Protein AF-R7S8Y6-F1 (afdb_monomer_lite)

Radius of gyration: 22.5 Å; chains: 1; bounding box: 42×91×51 Å

Secondary structure (DSSP, 8-state):
--SSPPEEEEEEEEEHHHHHHHHHHHHHH----SS---TTS--SS---HHHHHHHHHHHSS-HHHHHHHHHHHHHHHHHHHHHT-TTSS--------SS--SSTTSEEEEEEEEEE-SSGGG--HHHHHHHS-PPPHHHHHHHHHHH-S-EEEE-HHHHHHTT-HHHHHTTSS--SS-EEP-----------------------

Foldseek 3Di:
DFPFFFKKFWFFKQFLQLLLVLLVVPVVVDDQFPVGNDPPQPSVDGQDPVQQVVQCVVPVHGPSLVSSLVSSVRSLRRLCVQLVHNQQFDPDPPDDPPDDDSPVSGIGGSGQFMDGHQAPVPDDPVCGVVVTPGRDVSSVVSCCVRRNAIFMATDVVSCVVRVCVVVLVVVVGPHRPGHGDDPPPPPPPPDDDPPPDDDDDDDD

Sequence (204 aa):
MPTETPLWSYGFECDCFKAFAVKRRCKKEGGKFWPPLEDDVELERDPDPKLALKQKQATNQSREISRAVDVLHWAQLFLQNKAGNNYLFKCVNSVHSGKTGTQDRFTMIVDLASARAWKRADIDMAAVLEEWELPDEKSMAVLREYLGEPAWFLETEYVRRNKLFPALESGEFQAVVGIPVESHPTVGTSAQAQSAEGPEREVY

pLDDT: mean 71.35, std 18.17, range [26.59, 93.44]

Organism: Trametes versicolor (strain FP-101664) (NCBI:txid717944)

Structure (mmCIF, N/CA/C/O backbone):
data_AF-R7S8Y6-F1
#
_entry.id   AF-R7S8Y6-F1
#
loop_
_atom_site.group_PDB
_atom_site.id
_atom_site.type_symbol
_atom_site.label_atom_id
_atom_site.label_alt_id
_atom_site.label_comp_id
_atom_site.label_asym_id
_atom_site.label_entity_id
_atom_site.label_seq_id
_atom_site.pdbx_PDB_ins_code
_atom_site.Cartn_x
_atom_site.Cartn_y
_atom_site.Cartn_z
_atom_site.occupancy
_atom_site.B_iso_or_equiv
_atom_site.auth_seq_id
_atom_site.auth_comp_id
_atom_site.auth_asym_id
_atom_site.auth_atom_id
_atom_site.pdbx_PDB_model_num
ATOM 1 N N . MET A 1 1 ? -17.620 5.314 24.080 1.00 56.28 1 MET A N 1
ATOM 2 C CA . MET A 1 1 ? -17.959 4.224 23.144 1.00 56.28 1 MET A CA 1
ATOM 3 C C . MET A 1 1 ? -18.235 4.841 21.785 1.00 56.28 1 MET A C 1
ATOM 5 O O . MET A 1 1 ? -18.955 5.838 21.768 1.00 56.28 1 MET A O 1
ATOM 9 N N . PRO A 1 2 ? -17.647 4.342 20.688 1.00 60.00 2 PRO A N 1
ATOM 10 C CA . PRO A 1 2 ? -17.937 4.879 19.364 1.00 60.00 2 PRO A CA 1
ATOM 11 C C . PRO A 1 2 ? -19.383 4.566 18.974 1.00 60.00 2 PRO A C 1
ATOM 13 O O . PRO A 1 2 ? -19.971 3.593 19.440 1.00 60.00 2 PRO A O 1
ATOM 16 N N . THR A 1 3 ? -19.983 5.457 18.195 1.00 66.00 3 THR A N 1
ATOM 17 C CA . THR A 1 3 ? -21.433 5.476 17.950 1.00 66.00 3 THR A CA 1
ATOM 18 C C . THR A 1 3 ? -21.873 4.538 16.831 1.00 66.00 3 THR A C 1
ATOM 20 O O . THR A 1 3 ? -23.059 4.261 16.695 1.00 66.00 3 THR A O 1
ATOM 23 N N . GLU A 1 4 ? -20.927 4.042 16.036 1.00 70.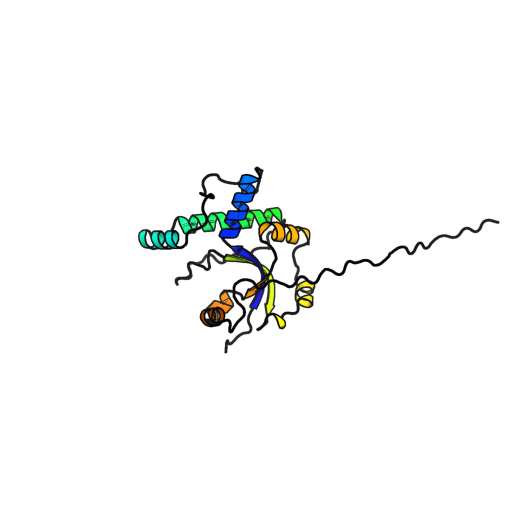00 4 GLU A N 1
ATOM 24 C CA . GLU A 1 4 ? -21.158 3.151 14.900 1.00 70.00 4 GLU A CA 1
ATOM 25 C C . GLU A 1 4 ? -20.218 1.945 14.964 1.00 70.00 4 GLU A C 1
ATOM 27 O O . GLU A 1 4 ? -19.127 2.034 15.526 1.00 70.00 4 GLU A O 1
ATOM 32 N N . THR A 1 5 ? -20.624 0.831 14.355 1.00 72.31 5 THR A N 1
ATOM 33 C CA . THR A 1 5 ? -19.802 -0.388 14.261 1.00 72.31 5 THR A CA 1
ATOM 34 C C . THR A 1 5 ? -18.629 -0.181 13.293 1.00 72.31 5 THR A C 1
ATOM 36 O O . THR A 1 5 ? -18.844 0.452 12.255 1.00 72.31 5 THR A O 1
ATOM 39 N N . PRO A 1 6 ? -17.415 -0.688 13.587 1.00 77.50 6 PRO A N 1
ATOM 40 C CA . PRO A 1 6 ? -16.274 -0.543 12.700 1.00 77.50 6 PRO A CA 1
ATOM 41 C C . PRO A 1 6 ? -16.475 -1.240 11.371 1.00 77.50 6 PRO A C 1
ATOM 43 O O . PRO A 1 6 ? -17.084 -2.310 11.297 1.00 77.50 6 PRO A O 1
ATOM 46 N N . LEU A 1 7 ? -15.934 -0.611 10.330 1.00 79.12 7 LEU A N 1
ATOM 47 C CA . LEU A 1 7 ? -15.820 -1.212 9.014 1.00 79.12 7 LEU A CA 1
ATOM 48 C C . LEU A 1 7 ? -14.402 -1.748 8.832 1.00 79.12 7 LEU A C 1
ATOM 50 O O . LEU A 1 7 ? -13.422 -1.012 8.973 1.00 79.12 7 LEU A O 1
ATOM 54 N N . TRP A 1 8 ? -14.324 -3.035 8.534 1.00 79.94 8 TRP A N 1
ATOM 55 C CA . TRP A 1 8 ? -13.103 -3.769 8.249 1.00 79.94 8 TRP A CA 1
ATOM 56 C C . TRP A 1 8 ? -13.000 -4.028 6.757 1.00 79.94 8 TRP A C 1
ATOM 58 O O . TRP A 1 8 ? -14.001 -4.384 6.147 1.00 79.94 8 TRP A O 1
ATOM 68 N N . SER A 1 9 ? -11.803 -3.911 6.196 1.00 80.00 9 SER A N 1
ATOM 69 C CA . SER A 1 9 ? -11.496 -4.227 4.800 1.00 80.00 9 SER A CA 1
ATOM 70 C C . SER A 1 9 ? -10.489 -5.370 4.736 1.00 80.00 9 SER A C 1
ATOM 72 O O . SER A 1 9 ? -9.438 -5.309 5.376 1.00 80.00 9 SER A O 1
ATOM 74 N N . TYR A 1 10 ? -10.803 -6.404 3.966 1.00 81.38 10 TYR A N 1
ATOM 75 C CA . TYR A 1 10 ? -9.881 -7.457 3.569 1.00 81.38 10 TYR A CA 1
ATOM 76 C C . TYR A 1 10 ? -9.201 -7.036 2.274 1.00 81.38 10 TYR A C 1
ATOM 78 O O . TYR A 1 10 ? -9.866 -6.711 1.288 1.00 81.38 10 TYR A O 1
ATOM 86 N N . GLY A 1 11 ? -7.875 -7.025 2.270 1.00 84.44 11 GLY A N 1
ATOM 87 C CA . GLY A 1 11 ? -7.147 -6.519 1.120 1.00 84.44 11 GLY A CA 1
ATOM 88 C C . GLY A 1 11 ? -5.643 -6.640 1.232 1.00 84.44 11 GLY A C 1
ATOM 89 O O . GLY A 1 11 ? -5.121 -7.281 2.141 1.00 84.44 11 GLY A O 1
ATOM 90 N N . PHE A 1 12 ? -4.938 -5.995 0.309 1.00 87.00 12 PHE A N 1
ATOM 91 C CA . PHE A 1 12 ? -3.480 -5.910 0.336 1.00 87.00 12 PHE A CA 1
ATOM 92 C C . PHE A 1 12 ? -3.039 -4.506 0.730 1.00 87.00 12 PHE A C 1
ATOM 94 O O . PHE A 1 12 ? -3.508 -3.516 0.170 1.00 87.00 12 PHE A O 1
ATOM 101 N N . GLU A 1 13 ? -2.088 -4.408 1.653 1.00 84.50 13 GLU A N 1
ATOM 102 C CA . GLU A 1 13 ? -1.420 -3.137 1.914 1.00 84.50 13 GLU A CA 1
ATOM 103 C C . GLU A 1 13 ? -0.484 -2.805 0.749 1.00 84.50 13 GLU A C 1
ATOM 105 O O . GLU A 1 13 ? 0.476 -3.534 0.476 1.00 84.50 13 GLU A O 1
ATOM 110 N N . CYS A 1 14 ? -0.747 -1.675 0.106 1.00 84.19 14 CYS A N 1
ATOM 111 C CA . CYS A 1 14 ? 0.073 -1.064 -0.923 1.00 84.19 14 CYS A CA 1
ATOM 112 C C . CYS A 1 14 ? 0.542 0.303 -0.417 1.00 84.19 14 CYS A C 1
ATOM 114 O O . CYS A 1 14 ? -0.143 1.317 -0.570 1.00 84.19 14 CYS A O 1
ATOM 116 N N . ASP A 1 15 ? 1.702 0.316 0.234 1.00 82.62 15 ASP A N 1
ATOM 117 C CA . ASP A 1 15 ? 2.362 1.543 0.655 1.00 82.62 15 ASP A CA 1
ATOM 118 C C . ASP A 1 15 ? 3.433 1.985 -0.353 1.00 82.62 15 ASP A C 1
ATOM 120 O O . ASP A 1 15 ? 3.778 1.273 -1.305 1.00 82.62 15 ASP A O 1
ATOM 124 N N . CYS A 1 16 ? 3.971 3.189 -0.166 1.00 82.56 16 CYS A N 1
ATOM 125 C CA . CYS A 1 16 ? 5.019 3.691 -1.040 1.00 82.56 16 CYS A CA 1
ATOM 126 C C . CYS A 1 16 ? 6.265 2.798 -0.990 1.00 82.56 16 CYS A C 1
ATOM 128 O O . CYS A 1 16 ? 6.866 2.573 -2.032 1.00 82.56 16 CYS A O 1
ATOM 130 N N . PHE A 1 17 ? 6.648 2.239 0.160 1.00 86.25 17 PHE A N 1
ATOM 131 C CA . PHE A 1 17 ? 7.833 1.376 0.248 1.00 86.25 17 PHE A CA 1
ATOM 132 C C . PHE A 1 17 ? 7.696 0.127 -0.632 1.00 86.25 17 PHE A C 1
ATOM 134 O O . PHE A 1 17 ? 8.596 -0.171 -1.425 1.00 86.25 17 PHE A O 1
ATOM 141 N N . LYS A 1 18 ? 6.543 -0.547 -0.579 1.00 89.25 18 LYS A N 1
ATOM 142 C CA . LYS A 1 18 ? 6.189 -1.654 -1.471 1.00 89.25 18 LYS A CA 1
ATOM 143 C C . LYS A 1 18 ? 6.128 -1.192 -2.920 1.00 89.25 18 LYS A C 1
ATOM 145 O O . LYS A 1 18 ? 6.718 -1.847 -3.771 1.00 89.25 18 LYS A O 1
ATOM 150 N N . ALA A 1 19 ? 5.522 -0.044 -3.220 1.00 90.19 19 ALA A N 1
ATOM 151 C CA . ALA A 1 19 ? 5.488 0.490 -4.584 1.00 90.19 19 ALA A CA 1
ATOM 152 C C . ALA A 1 1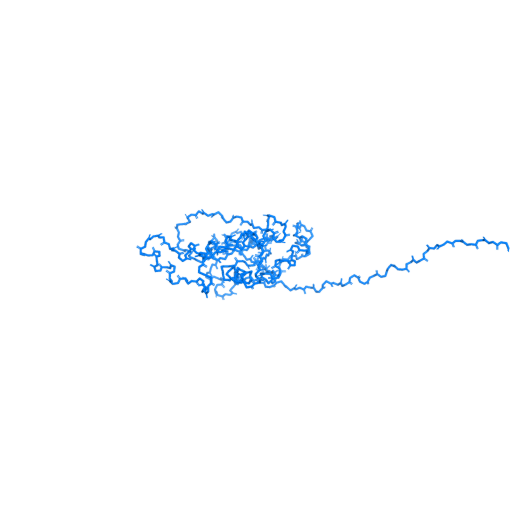9 ? 6.901 0.733 -5.160 1.00 90.19 19 ALA A C 1
ATOM 154 O O . ALA A 1 19 ? 7.190 0.341 -6.294 1.00 90.19 19 ALA A O 1
ATOM 155 N N . PHE A 1 20 ? 7.816 1.301 -4.367 1.00 91.75 20 PHE A N 1
ATOM 156 C CA . PHE A 1 20 ? 9.228 1.457 -4.734 1.00 91.75 20 PHE A CA 1
ATOM 157 C C . PHE A 1 20 ? 9.922 0.104 -4.911 1.00 91.75 20 PHE A C 1
ATOM 159 O O . PHE A 1 20 ? 10.708 -0.061 -5.845 1.00 91.75 20 PHE A O 1
ATOM 166 N N . ALA A 1 21 ? 9.657 -0.875 -4.045 1.00 92.19 21 ALA A N 1
ATOM 167 C CA . ALA A 1 21 ? 10.191 -2.229 -4.191 1.00 92.19 21 ALA A CA 1
ATOM 168 C C . ALA A 1 21 ? 9.704 -2.901 -5.489 1.00 92.19 21 ALA A C 1
ATOM 170 O O . ALA A 1 21 ? 10.522 -3.438 -6.237 1.00 92.19 21 ALA A O 1
ATOM 171 N N . VAL A 1 22 ? 8.410 -2.795 -5.810 1.00 92.75 22 VAL A N 1
ATOM 172 C CA . VAL A 1 22 ? 7.809 -3.317 -7.048 1.00 92.75 22 VAL A CA 1
ATOM 173 C C . VAL A 1 22 ? 8.436 -2.657 -8.277 1.00 92.75 22 VAL A C 1
ATOM 175 O O . VAL A 1 22 ? 8.904 -3.358 -9.177 1.00 92.75 22 VAL A O 1
ATOM 178 N N . LYS A 1 23 ? 8.519 -1.320 -8.311 1.00 91.69 23 LYS A N 1
ATOM 179 C CA . LYS A 1 23 ? 9.091 -0.594 -9.457 1.00 91.69 23 LYS A CA 1
ATOM 180 C C . LYS A 1 23 ? 10.586 -0.901 -9.640 1.00 91.69 23 LYS A C 1
ATOM 182 O O 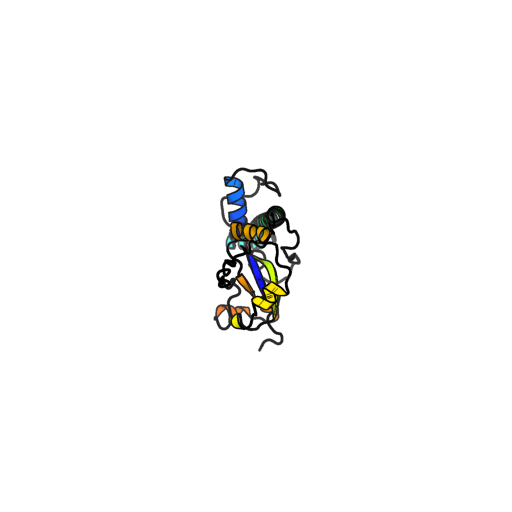. LYS A 1 23 ? 11.021 -1.134 -10.768 1.00 91.69 23 LYS A O 1
ATOM 187 N N . ARG A 1 24 ? 11.364 -1.003 -8.549 1.00 92.38 24 ARG A N 1
ATOM 188 C CA . ARG A 1 24 ? 12.776 -1.451 -8.577 1.00 92.38 24 ARG A CA 1
ATOM 189 C C . ARG A 1 24 ? 12.922 -2.875 -9.106 1.00 92.38 24 ARG A C 1
ATOM 191 O O . ARG A 1 24 ? 13.797 -3.128 -9.934 1.00 92.38 24 ARG A O 1
ATOM 198 N N . ARG A 1 25 ? 12.069 -3.797 -8.651 1.00 92.12 25 ARG A N 1
ATOM 199 C CA . ARG A 1 25 ? 12.052 -5.186 -9.125 1.00 92.12 25 ARG A CA 1
ATOM 200 C C . ARG A 1 25 ? 11.823 -5.237 -10.635 1.00 92.12 25 ARG A C 1
ATOM 202 O O . ARG A 1 25 ? 12.632 -5.837 -11.334 1.00 92.12 25 ARG A O 1
ATOM 209 N N . CYS A 1 26 ? 10.813 -4.527 -11.137 1.00 91.31 26 CYS A N 1
ATOM 210 C CA . CYS A 1 26 ? 10.530 -4.450 -12.573 1.00 91.31 26 CYS A CA 1
ATOM 211 C C . CYS A 1 26 ? 11.718 -3.861 -13.356 1.00 91.31 26 CYS A C 1
ATOM 213 O O . CYS A 1 26 ? 12.119 -4.409 -14.382 1.00 91.31 26 CYS A O 1
ATOM 215 N N . LYS A 1 27 ? 12.345 -2.789 -12.846 1.00 89.75 27 LYS A N 1
ATOM 216 C CA . LYS A 1 27 ? 13.544 -2.193 -13.465 1.00 89.75 27 LYS A CA 1
ATOM 217 C C . LYS A 1 27 ? 14.703 -3.186 -13.564 1.00 89.75 27 LYS A C 1
ATOM 219 O O . LYS A 1 27 ? 15.359 -3.246 -14.599 1.00 89.75 27 LYS A O 1
ATOM 224 N N . LYS A 1 28 ? 14.931 -3.987 -12.519 1.00 90.44 28 LYS A N 1
ATOM 225 C CA . LYS A 1 28 ? 15.975 -5.023 -12.496 1.00 90.44 28 LYS A CA 1
ATOM 226 C C . LYS A 1 28 ? 15.673 -6.190 -13.439 1.00 90.44 28 LYS A C 1
ATOM 228 O O . LYS A 1 28 ? 16.597 -6.713 -14.051 1.00 90.44 28 LYS A O 1
ATOM 233 N N . GLU A 1 29 ? 14.413 -6.612 -13.527 1.00 89.56 29 GLU A N 1
ATOM 234 C CA . GLU A 1 29 ? 13.997 -7.730 -14.385 1.00 89.56 29 GLU A CA 1
ATOM 235 C C . GLU A 1 29 ? 14.186 -7.420 -15.874 1.00 89.56 29 GLU A C 1
ATOM 237 O O . GLU A 1 29 ? 14.454 -8.338 -16.641 1.00 89.56 29 GLU A O 1
ATOM 242 N N . GLY A 1 30 ? 14.115 -6.142 -16.267 1.00 79.06 30 GLY A N 1
ATOM 243 C CA . GLY A 1 30 ? 14.314 -5.716 -17.650 1.00 79.06 30 GLY A CA 1
ATOM 244 C C . GLY A 1 30 ? 13.194 -6.238 -18.550 1.00 79.06 30 GLY A C 1
ATOM 245 O O . GLY A 1 30 ? 13.216 -7.367 -19.027 1.00 79.06 30 GLY A O 1
ATOM 246 N N . GLY A 1 31 ? 12.182 -5.414 -18.809 1.00 79.06 31 GLY A N 1
ATOM 247 C CA . GLY A 1 31 ? 11.009 -5.856 -19.556 1.00 79.06 31 GLY A CA 1
ATOM 248 C C . GLY A 1 31 ? 10.147 -4.709 -20.056 1.00 79.06 31 GLY A C 1
ATOM 249 O O . GLY A 1 31 ? 10.329 -3.551 -19.682 1.00 79.06 31 GLY A O 1
ATOM 250 N N . LYS A 1 32 ? 9.189 -5.043 -20.925 1.00 83.62 32 LYS A N 1
ATOM 251 C CA . LYS A 1 32 ? 8.142 -4.111 -21.351 1.00 83.62 32 LYS A CA 1
ATOM 252 C C . LYS A 1 32 ? 6.994 -4.189 -20.350 1.00 83.62 32 LYS A C 1
ATOM 254 O O . LYS A 1 32 ? 6.203 -5.126 -20.394 1.00 83.62 32 LYS A O 1
ATOM 259 N N . PHE A 1 33 ? 6.940 -3.217 -19.449 1.00 87.31 33 PHE A N 1
ATOM 260 C CA . PHE A 1 33 ? 5.876 -3.074 -18.459 1.00 87.31 33 PHE A CA 1
ATOM 261 C C . PHE A 1 33 ? 4.885 -1.989 -18.883 1.00 87.31 33 PHE A C 1
ATOM 263 O O . PHE A 1 33 ? 5.233 -1.083 -19.644 1.00 87.31 33 PHE A O 1
ATOM 270 N N . TRP A 1 34 ? 3.654 -2.090 -18.384 1.00 87.81 34 TRP A N 1
ATOM 271 C CA . TRP A 1 34 ? 2.661 -1.029 -18.474 1.00 87.81 34 TRP A CA 1
ATOM 272 C C . TRP A 1 34 ? 2.208 -0.631 -17.061 1.00 87.81 34 TRP A C 1
ATOM 274 O O . TRP A 1 34 ? 1.801 -1.522 -16.318 1.00 87.81 34 TRP A O 1
ATOM 284 N N . PRO A 1 35 ? 2.248 0.662 -16.690 1.00 88.88 35 PRO A N 1
ATOM 285 C CA . PRO A 1 35 ? 2.829 1.770 -17.453 1.00 88.88 35 PRO A CA 1
ATOM 286 C C . PRO A 1 35 ? 4.343 1.587 -17.678 1.00 88.88 35 PRO A C 1
ATOM 288 O O . PRO A 1 35 ? 4.985 0.834 -16.938 1.00 88.88 35 PRO A O 1
ATOM 291 N N . PRO A 1 36 ? 4.935 2.234 -18.697 1.00 87.56 36 PRO A N 1
ATOM 292 C CA . PRO A 1 36 ? 6.368 2.126 -18.947 1.00 87.56 36 PRO A CA 1
ATOM 293 C C . PRO A 1 36 ? 7.178 2.584 -17.727 1.00 87.56 36 PRO A C 1
ATOM 295 O O . PRO A 1 36 ? 6.739 3.418 -16.934 1.00 87.56 36 PRO A O 1
ATOM 298 N N . LEU A 1 37 ? 8.366 2.004 -17.561 1.00 84.31 37 LEU A N 1
ATOM 299 C CA . LEU A 1 37 ? 9.328 2.464 -16.567 1.00 84.31 37 LEU A CA 1
ATOM 300 C C . LEU A 1 37 ? 10.028 3.708 -17.116 1.00 84.31 37 LEU A C 1
ATOM 302 O O . LEU A 1 37 ? 10.775 3.615 -18.084 1.00 84.31 37 LEU A O 1
ATOM 306 N N . GLU A 1 38 ? 9.770 4.858 -16.5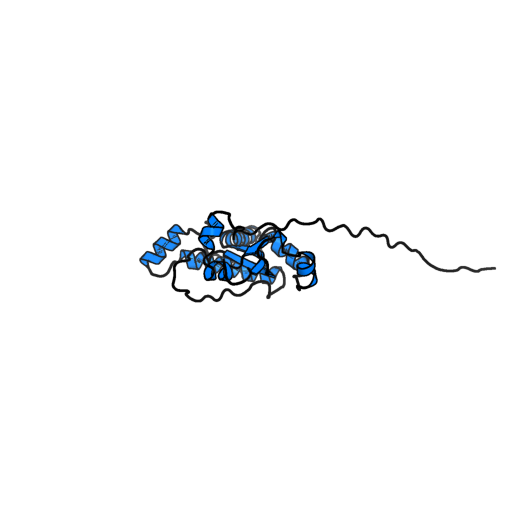06 1.00 80.25 38 GLU A N 1
ATOM 307 C CA . GLU A 1 38 ? 10.486 6.100 -16.796 1.00 80.25 38 GLU A CA 1
ATOM 308 C C . GLU A 1 38 ? 11.770 6.174 -15.946 1.00 80.25 38 GLU A C 1
ATOM 310 O O . GLU A 1 38 ? 11.784 5.765 -14.779 1.00 80.25 38 GLU A O 1
ATOM 315 N N . ASP A 1 39 ? 12.863 6.658 -16.546 1.00 70.44 39 ASP A N 1
ATOM 316 C CA . ASP A 1 39 ? 14.187 6.782 -15.908 1.00 70.44 39 ASP A CA 1
ATOM 317 C C . ASP A 1 39 ? 14.349 8.059 -15.063 1.00 70.44 39 ASP A C 1
ATOM 319 O O . ASP A 1 39 ? 15.398 8.287 -14.460 1.00 70.44 39 ASP A O 1
ATOM 323 N N . ASP A 1 40 ? 13.327 8.905 -15.017 1.00 64.00 40 ASP A N 1
ATOM 324 C CA . ASP A 1 40 ? 13.336 10.220 -14.374 1.00 64.00 40 ASP A CA 1
ATOM 325 C C . ASP A 1 40 ? 13.112 10.166 -12.854 1.00 64.00 40 ASP A C 1
ATOM 327 O O . ASP A 1 40 ? 13.508 11.081 -12.124 1.00 64.00 40 ASP A O 1
ATOM 331 N N . VAL A 1 41 ? 12.519 9.083 -12.352 1.00 72.06 41 VAL A N 1
ATOM 332 C CA . VAL A 1 41 ? 12.286 8.894 -10.923 1.00 72.06 41 VAL A CA 1
ATOM 333 C C . VAL A 1 41 ? 13.515 8.276 -10.256 1.00 72.06 41 VAL A C 1
ATOM 335 O O . VAL A 1 41 ? 13.933 7.162 -10.564 1.00 72.06 41 VAL A O 1
ATOM 338 N N . GLU A 1 42 ? 14.065 8.974 -9.261 1.00 79.75 42 GLU A N 1
ATOM 339 C CA . GLU A 1 42 ? 15.102 8.447 -8.370 1.00 79.75 42 GLU A CA 1
ATOM 340 C C . GLU A 1 42 ? 14.545 7.243 -7.582 1.00 79.75 42 GLU A C 1
ATOM 342 O O . GLU A 1 42 ? 13.848 7.430 -6.590 1.00 79.75 42 GLU A O 1
ATOM 347 N N . LEU A 1 43 ? 14.800 6.007 -8.026 1.00 84.12 43 LEU A N 1
ATOM 348 C CA . LEU A 1 43 ? 14.303 4.778 -7.375 1.00 84.12 43 LEU A CA 1
ATOM 349 C C . LEU A 1 43 ? 15.302 4.146 -6.400 1.00 84.12 43 LEU A C 1
ATOM 351 O O . LEU A 1 43 ? 14.929 3.253 -5.646 1.00 84.12 43 LEU A O 1
ATOM 355 N N . GLU A 1 44 ? 16.554 4.604 -6.401 1.00 84.06 44 GLU A N 1
ATOM 356 C CA . GLU A 1 44 ? 17.638 4.001 -5.611 1.00 84.06 44 GLU A CA 1
ATOM 357 C C . GLU A 1 44 ? 17.510 4.258 -4.103 1.00 84.06 44 GLU A C 1
ATOM 359 O O . GLU A 1 44 ? 18.145 3.577 -3.299 1.00 84.06 44 GLU A O 1
ATOM 364 N N . ARG A 1 45 ? 16.657 5.210 -3.706 1.00 86.19 45 ARG A N 1
ATOM 365 C CA . ARG A 1 45 ? 16.340 5.486 -2.304 1.00 86.19 45 ARG A CA 1
ATOM 366 C C . ARG A 1 45 ? 14.845 5.436 -2.034 1.00 86.19 45 ARG A C 1
ATOM 368 O O . ARG A 1 45 ? 14.031 5.931 -2.820 1.00 86.19 45 ARG A O 1
ATOM 375 N N . ASP A 1 46 ? 14.515 4.916 -0.862 1.00 85.56 46 ASP A N 1
ATOM 376 C CA . ASP A 1 46 ? 13.161 4.909 -0.320 1.00 85.56 46 ASP A CA 1
ATOM 377 C C . ASP A 1 46 ? 12.643 6.344 -0.065 1.00 85.56 46 ASP A C 1
ATOM 379 O O . ASP A 1 46 ? 13.430 7.304 -0.049 1.00 85.56 46 ASP A O 1
ATOM 383 N N . PRO A 1 47 ? 11.318 6.540 0.073 1.00 82.12 47 PRO A N 1
ATOM 384 C CA . PRO A 1 47 ? 10.746 7.835 0.432 1.00 82.12 47 PRO A CA 1
ATOM 385 C C . PRO A 1 47 ? 11.212 8.288 1.823 1.00 82.12 47 PRO A C 1
ATOM 387 O O . PRO A 1 47 ? 11.181 7.515 2.777 1.00 82.12 47 PRO A O 1
ATOM 390 N N . ASP A 1 48 ? 11.614 9.557 1.948 1.00 82.56 48 ASP A N 1
ATOM 391 C CA . ASP A 1 48 ? 12.060 10.174 3.203 1.00 82.56 48 ASP A CA 1
ATOM 392 C C . ASP A 1 48 ? 10.991 11.142 3.760 1.00 82.56 48 ASP A C 1
ATOM 394 O O . ASP A 1 48 ? 10.837 12.273 3.274 1.00 82.56 48 ASP A O 1
ATOM 398 N N . PRO A 1 49 ? 10.276 10.757 4.837 1.00 78.31 49 PRO A N 1
ATOM 399 C CA . PRO A 1 49 ? 9.259 11.601 5.459 1.00 78.31 49 PRO A CA 1
ATOM 400 C C . PRO A 1 49 ? 9.804 12.918 6.032 1.00 78.31 49 PRO A C 1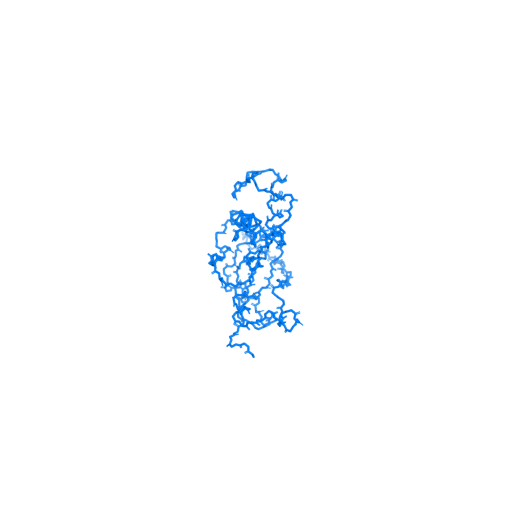
ATOM 402 O O . PRO A 1 49 ? 9.093 13.928 6.055 1.00 78.31 49 PRO A O 1
ATOM 405 N N . LYS A 1 50 ? 11.061 12.942 6.498 1.00 80.00 50 LYS A N 1
ATOM 406 C CA . LYS A 1 50 ? 11.695 14.147 7.057 1.00 80.00 50 LYS A CA 1
ATOM 407 C C . LYS A 1 50 ? 12.035 15.127 5.945 1.00 80.00 50 LYS A C 1
ATOM 409 O O . LYS A 1 50 ? 11.774 16.325 6.085 1.00 80.00 50 LYS A O 1
ATOM 414 N N . LEU A 1 51 ? 12.567 14.627 4.830 1.00 81.00 51 LEU A N 1
ATOM 415 C CA . LEU A 1 51 ? 12.820 15.437 3.641 1.00 81.00 51 LEU A CA 1
ATOM 416 C C . LEU A 1 51 ? 11.517 16.021 3.088 1.00 81.00 51 LEU A C 1
ATOM 418 O O . LEU A 1 51 ? 11.458 17.219 2.794 1.00 81.00 51 LEU A O 1
ATOM 422 N N . ALA A 1 52 ? 10.462 15.208 3.024 1.00 78.50 52 ALA A N 1
ATOM 423 C CA . ALA A 1 52 ? 9.137 15.650 2.613 1.00 78.50 52 ALA A CA 1
ATOM 424 C C . ALA A 1 52 ? 8.616 16.813 3.472 1.00 78.50 52 ALA A C 1
ATOM 426 O O . ALA A 1 52 ? 8.181 17.843 2.944 1.00 78.50 52 ALA A O 1
ATOM 427 N N . LEU A 1 53 ? 8.715 16.687 4.799 1.00 74.81 53 LEU A N 1
ATOM 428 C CA . LEU A 1 53 ? 8.280 17.724 5.733 1.00 74.81 53 LEU A CA 1
ATOM 429 C C . LEU A 1 53 ? 9.100 19.014 5.584 1.00 74.81 53 LEU A C 1
ATOM 431 O O . LEU A 1 53 ? 8.524 20.101 5.509 1.00 74.81 53 LEU A O 1
ATOM 435 N N . LYS A 1 54 ? 10.428 18.893 5.482 1.00 76.81 54 LYS A N 1
ATOM 436 C CA . LYS A 1 54 ? 11.346 20.031 5.335 1.00 76.81 54 LYS A CA 1
ATOM 437 C C . LYS A 1 54 ? 11.083 20.818 4.050 1.00 76.81 54 LYS A C 1
ATOM 439 O O . LYS A 1 54 ? 11.022 22.044 4.081 1.00 76.81 54 LYS A O 1
ATOM 444 N N . GLN A 1 55 ? 10.887 20.129 2.926 1.00 79.44 55 GLN A N 1
ATOM 445 C CA . GLN A 1 55 ? 10.549 20.773 1.652 1.00 79.44 55 GLN A CA 1
ATOM 446 C C . GLN A 1 55 ? 9.180 21.455 1.714 1.00 79.44 55 GLN A C 1
ATOM 448 O O . GLN A 1 55 ? 9.038 22.597 1.288 1.00 79.44 55 GLN A O 1
ATOM 453 N N . LYS A 1 56 ? 8.178 20.790 2.301 1.00 70.31 56 LYS A N 1
ATOM 454 C CA . LYS A 1 56 ? 6.831 21.356 2.436 1.00 70.31 56 LYS A CA 1
ATOM 455 C C . LYS A 1 56 ? 6.831 22.664 3.230 1.00 70.31 56 LYS A C 1
ATOM 457 O O . LYS A 1 56 ? 6.132 23.591 2.842 1.00 70.31 56 LYS A O 1
ATOM 462 N N . GLN A 1 57 ? 7.618 22.755 4.302 1.00 72.06 57 GLN A N 1
ATOM 463 C CA . GLN A 1 57 ? 7.768 23.988 5.085 1.00 72.06 57 GLN A CA 1
ATOM 464 C C . GLN A 1 57 ? 8.443 25.118 4.294 1.00 72.06 57 GLN A C 1
ATOM 466 O O . GLN A 1 57 ? 8.126 26.282 4.514 1.00 72.06 57 GLN A O 1
ATOM 471 N N . ALA A 1 58 ? 9.352 24.784 3.375 1.00 66.81 58 ALA A N 1
ATOM 472 C CA . ALA A 1 58 ? 10.082 25.765 2.578 1.00 66.81 58 ALA A CA 1
ATOM 473 C C . ALA A 1 58 ? 9.277 26.293 1.379 1.00 66.81 58 ALA A C 1
ATOM 475 O O . ALA A 1 58 ? 9.380 27.471 1.048 1.00 66.81 58 ALA A O 1
ATOM 476 N N . THR A 1 59 ? 8.500 25.434 0.708 1.00 70.38 59 THR A N 1
ATOM 477 C CA . THR A 1 59 ? 7.897 25.757 -0.600 1.00 70.38 59 THR A CA 1
ATOM 478 C C . THR A 1 59 ? 6.390 25.510 -0.692 1.00 70.38 59 THR A C 1
ATOM 480 O O . THR A 1 59 ? 5.835 25.601 -1.783 1.00 70.38 59 THR A O 1
ATOM 483 N N . ASN A 1 60 ? 5.703 25.155 0.404 1.00 72.00 60 ASN A N 1
ATOM 484 C CA . ASN A 1 60 ? 4.295 24.695 0.442 1.00 72.00 60 ASN A CA 1
ATOM 485 C C . ASN A 1 60 ? 3.965 23.485 -0.465 1.00 72.00 60 ASN A C 1
ATOM 487 O O . ASN A 1 60 ? 2.856 22.954 -0.428 1.00 72.00 60 ASN A O 1
ATOM 491 N N . GLN A 1 61 ? 4.944 22.998 -1.223 1.00 71.69 61 GLN A N 1
ATOM 492 C CA . GLN A 1 61 ? 4.924 21.830 -2.092 1.00 71.69 61 GLN A CA 1
ATOM 493 C C . GLN A 1 61 ? 6.176 21.004 -1.794 1.00 71.69 61 GLN A C 1
ATOM 495 O O . GLN A 1 61 ? 7.250 21.572 -1.599 1.00 71.69 61 GLN A O 1
ATOM 500 N N . SER A 1 62 ? 6.058 19.678 -1.742 1.00 80.88 62 SER A N 1
ATOM 501 C CA . SER A 1 62 ? 7.199 18.784 -1.521 1.00 80.88 62 SER A CA 1
ATOM 502 C C . SER A 1 62 ? 7.413 17.900 -2.740 1.00 80.88 62 SER A C 1
ATOM 504 O O . SER A 1 62 ? 6.533 17.121 -3.099 1.00 80.88 62 SER A O 1
ATOM 506 N N . ARG A 1 63 ? 8.611 17.994 -3.327 1.00 83.50 63 ARG A N 1
ATOM 507 C CA . ARG A 1 63 ? 9.050 17.122 -4.425 1.00 83.50 63 ARG A CA 1
ATOM 508 C C . ARG A 1 63 ? 9.120 15.662 -3.991 1.00 83.50 63 ARG A C 1
ATOM 510 O O . ARG A 1 63 ? 8.803 14.780 -4.772 1.00 83.50 63 ARG A O 1
ATOM 517 N N . GLU A 1 64 ? 9.497 15.420 -2.740 1.00 83.50 64 GLU A N 1
ATOM 518 C CA . GLU A 1 64 ? 9.564 14.076 -2.171 1.00 83.50 64 GLU A CA 1
ATOM 519 C C . GLU A 1 64 ? 8.181 13.426 -2.037 1.00 83.50 64 GLU A C 1
ATOM 521 O O . GLU A 1 64 ? 8.034 12.238 -2.310 1.00 83.50 64 GLU A O 1
ATOM 526 N N . ILE A 1 65 ? 7.155 14.212 -1.685 1.00 79.75 65 ILE A N 1
ATOM 527 C CA . ILE A 1 65 ? 5.766 13.733 -1.695 1.00 79.75 65 ILE A CA 1
ATOM 528 C C . ILE A 1 65 ? 5.333 13.410 -3.124 1.00 79.75 65 ILE A C 1
ATOM 530 O O . ILE A 1 65 ? 4.792 12.332 -3.341 1.00 79.75 65 ILE A O 1
ATOM 534 N N . SER A 1 66 ? 5.581 14.306 -4.087 1.00 81.94 66 SER A N 1
ATOM 535 C CA . SER A 1 66 ? 5.246 14.059 -5.497 1.00 81.94 66 SER A CA 1
ATOM 536 C C . SER A 1 66 ? 5.891 12.769 -6.001 1.00 81.94 66 SER A C 1
ATOM 538 O O . SER A 1 66 ? 5.178 11.874 -6.431 1.00 81.94 66 SER A O 1
ATOM 540 N N . ARG A 1 67 ? 7.204 12.605 -5.787 1.00 85.00 67 ARG A N 1
ATOM 541 C CA . ARG A 1 67 ? 7.959 11.397 -6.152 1.00 85.00 67 ARG A CA 1
ATOM 542 C C . ARG A 1 67 ? 7.304 10.120 -5.623 1.00 85.00 67 ARG A C 1
ATOM 544 O O . ARG A 1 67 ? 7.151 9.147 -6.353 1.00 85.00 67 ARG A O 1
ATOM 551 N N . ALA A 1 68 ? 6.934 10.108 -4.345 1.00 83.56 68 ALA A N 1
ATOM 552 C CA . ALA A 1 68 ? 6.343 8.929 -3.726 1.00 83.56 68 ALA A CA 1
ATOM 553 C C . ALA A 1 68 ? 4.927 8.628 -4.237 1.00 83.56 68 ALA A C 1
ATOM 555 O O . ALA A 1 68 ? 4.584 7.460 -4.420 1.00 83.56 68 ALA A O 1
ATOM 556 N N . VAL A 1 69 ? 4.134 9.670 -4.498 1.00 82.25 69 VAL A N 1
ATOM 557 C CA . VAL A 1 69 ? 2.796 9.547 -5.089 1.00 82.25 69 VAL A CA 1
ATOM 558 C C . VAL A 1 69 ? 2.881 9.033 -6.525 1.00 82.25 69 VAL A C 1
ATOM 560 O O . VAL A 1 69 ? 2.126 8.132 -6.876 1.00 82.25 69 VAL A O 1
ATOM 563 N N . ASP A 1 70 ? 3.825 9.527 -7.325 1.00 85.19 70 ASP A N 1
ATOM 564 C CA . ASP A 1 70 ? 4.006 9.100 -8.716 1.00 85.19 70 ASP A CA 1
ATOM 565 C C . ASP A 1 70 ? 4.392 7.614 -8.793 1.00 85.19 70 ASP A C 1
ATOM 567 O O . ASP A 1 70 ? 3.856 6.858 -9.605 1.00 85.19 70 ASP A O 1
ATOM 571 N N . VAL A 1 71 ? 5.274 7.152 -7.897 1.00 88.62 71 VAL A N 1
ATOM 572 C CA . VAL A 1 71 ? 5.645 5.729 -7.805 1.00 88.62 71 VAL A CA 1
ATOM 573 C C . VAL A 1 71 ? 4.482 4.868 -7.323 1.00 88.62 71 VAL A C 1
ATOM 575 O O . VAL A 1 71 ? 4.262 3.792 -7.881 1.00 88.62 71 VAL A O 1
ATOM 578 N N . LEU A 1 72 ? 3.727 5.328 -6.321 1.00 86.94 72 LEU A N 1
ATOM 579 C CA . LEU A 1 72 ? 2.544 4.617 -5.838 1.00 86.94 72 LEU A CA 1
ATOM 580 C C . LEU A 1 72 ? 1.494 4.486 -6.945 1.00 86.94 72 LEU A C 1
ATOM 582 O O . LEU A 1 72 ? 1.008 3.387 -7.196 1.00 86.94 72 LEU A O 1
ATOM 586 N N . HIS A 1 73 ? 1.198 5.573 -7.655 1.00 85.38 73 HIS A N 1
ATOM 587 C CA . HIS A 1 73 ? 0.252 5.569 -8.766 1.00 85.38 73 HIS A CA 1
ATOM 588 C C . HIS A 1 73 ? 0.704 4.646 -9.905 1.00 85.38 73 HIS A C 1
ATOM 590 O O . HIS A 1 73 ? -0.086 3.846 -10.409 1.00 85.38 73 HIS A O 1
ATOM 596 N N . TRP A 1 74 ? 1.990 4.692 -10.266 1.00 90.44 74 TRP A N 1
ATOM 597 C CA . TRP A 1 74 ? 2.562 3.770 -11.245 1.00 90.44 74 TRP A CA 1
ATOM 598 C C . TRP A 1 74 ? 2.357 2.307 -10.824 1.00 90.44 74 TRP A C 1
ATOM 600 O O . TRP A 1 74 ? 1.909 1.497 -11.635 1.00 90.44 74 TRP A O 1
ATOM 610 N N . ALA A 1 75 ? 2.629 1.972 -9.557 1.00 89.75 75 ALA A N 1
ATOM 611 C CA . ALA A 1 75 ? 2.477 0.610 -9.046 1.00 89.75 75 ALA A CA 1
ATOM 612 C C . ALA A 1 75 ? 1.017 0.139 -9.083 1.00 89.75 75 ALA A C 1
ATOM 614 O O . ALA A 1 75 ? 0.763 -1.015 -9.414 1.00 89.75 75 ALA A O 1
ATOM 615 N N . GLN A 1 76 ? 0.055 1.023 -8.814 1.00 87.75 76 GLN A N 1
ATOM 616 C CA . GLN A 1 76 ? -1.373 0.705 -8.921 1.00 87.75 76 GLN A CA 1
ATOM 617 C C . GLN A 1 76 ? -1.760 0.328 -10.344 1.00 87.75 76 GLN A C 1
ATOM 619 O O . GLN A 1 76 ? -2.317 -0.745 -10.562 1.00 87.75 76 GLN A O 1
ATOM 624 N N . LEU A 1 77 ? -1.424 1.178 -11.317 1.00 88.75 77 LEU A N 1
ATOM 625 C CA . LEU A 1 77 ? -1.719 0.917 -12.726 1.00 88.75 77 LEU A CA 1
ATOM 626 C C . LEU A 1 77 ? -1.033 -0.363 -13.211 1.00 88.75 77 LEU A C 1
ATOM 628 O O . LEU A 1 77 ? -1.632 -1.151 -13.945 1.00 88.75 77 LEU A O 1
ATOM 632 N N . PHE A 1 78 ? 0.206 -0.588 -12.771 1.00 92.00 78 PHE A N 1
ATOM 633 C CA . PHE A 1 78 ? 0.942 -1.807 -13.069 1.00 92.00 78 PHE A CA 1
ATOM 634 C C . PHE A 1 78 ? 0.227 -3.047 -12.524 1.00 92.00 78 PHE A C 1
ATOM 636 O O . PHE A 1 78 ? -0.008 -3.995 -13.272 1.00 92.00 78 PHE A O 1
ATOM 643 N N . LEU A 1 79 ? -0.170 -3.037 -11.251 1.00 91.25 79 LEU A N 1
ATOM 644 C CA . LEU A 1 79 ? -0.851 -4.166 -10.616 1.00 91.25 79 LEU A CA 1
ATOM 645 C C . LEU A 1 79 ? -2.242 -4.409 -11.206 1.00 91.25 79 LEU A C 1
ATOM 647 O O . LEU A 1 79 ? -2.585 -5.560 -11.456 1.00 91.25 79 LEU A O 1
ATOM 651 N N . GLN A 1 80 ? -3.008 -3.355 -11.504 1.00 88.50 80 GLN A N 1
ATOM 652 C CA . GLN A 1 80 ? -4.289 -3.461 -12.216 1.00 88.50 80 GLN A CA 1
ATOM 653 C C . GLN A 1 80 ? -4.111 -4.146 -13.571 1.00 88.50 80 GLN A C 1
ATOM 655 O O . GLN A 1 80 ? -4.822 -5.100 -13.889 1.00 88.50 80 GLN A O 1
ATOM 660 N N . ASN A 1 81 ? -3.129 -3.697 -14.357 1.00 90.19 81 ASN A N 1
ATOM 661 C CA . ASN A 1 81 ? -2.848 -4.274 -15.666 1.00 90.19 81 ASN A CA 1
ATOM 662 C C . ASN A 1 81 ? -2.371 -5.727 -15.561 1.00 90.19 81 ASN A C 1
ATOM 664 O O . ASN A 1 81 ? -2.823 -6.581 -16.323 1.00 90.19 81 ASN A O 1
ATOM 668 N N . LYS A 1 82 ? -1.484 -6.014 -14.606 1.00 91.12 82 LYS A N 1
ATOM 669 C CA . LYS A 1 82 ? -0.889 -7.338 -14.417 1.00 91.12 82 LYS A CA 1
ATOM 670 C C . LYS A 1 82 ? -1.900 -8.362 -13.902 1.00 91.12 82 LYS A C 1
ATOM 672 O O . LYS A 1 82 ? -1.877 -9.503 -14.360 1.00 91.12 82 LYS A O 1
ATOM 677 N N . ALA A 1 83 ? -2.776 -7.956 -12.984 1.00 88.06 83 ALA A N 1
ATOM 678 C CA . ALA A 1 83 ? -3.860 -8.785 -12.468 1.00 88.06 83 ALA A CA 1
ATOM 679 C C . ALA A 1 83 ? -5.026 -8.899 -13.465 1.00 88.06 83 ALA A C 1
ATOM 681 O O . ALA A 1 83 ? -5.765 -9.872 -13.429 1.00 88.06 83 ALA A O 1
ATOM 682 N N . GLY A 1 84 ? -5.179 -7.940 -14.384 1.00 83.56 84 GLY A N 1
ATOM 683 C CA . GLY A 1 84 ? -6.281 -7.916 -15.347 1.00 83.56 84 GLY A CA 1
ATOM 684 C C . GLY A 1 84 ? -7.610 -7.438 -14.752 1.00 83.56 84 GLY A C 1
ATOM 685 O O . GLY A 1 84 ? -8.656 -7.673 -15.351 1.00 83.56 84 GLY A O 1
ATOM 686 N N . ASN A 1 85 ? -7.583 -6.762 -13.598 1.00 77.31 85 ASN A N 1
ATOM 687 C CA . ASN A 1 85 ? -8.777 -6.289 -12.899 1.00 77.31 85 ASN A CA 1
ATOM 688 C C . ASN A 1 85 ? -8.634 -4.811 -12.494 1.00 77.31 85 ASN A C 1
ATOM 690 O O . ASN A 1 85 ? -7.845 -4.449 -11.620 1.00 77.31 85 ASN A O 1
ATOM 694 N N . ASN A 1 86 ? -9.432 -3.947 -13.128 1.00 67.69 86 ASN A N 1
ATOM 695 C CA . ASN A 1 86 ? -9.385 -2.496 -12.923 1.00 67.69 86 ASN A CA 1
ATOM 696 C C . ASN A 1 86 ? -10.100 -2.030 -11.641 1.00 67.69 86 ASN A C 1
ATOM 698 O O . ASN A 1 86 ? -9.926 -0.883 -11.238 1.00 67.69 86 ASN A O 1
ATOM 702 N N . TYR A 1 87 ? -10.885 -2.894 -10.992 1.00 69.12 87 TYR A N 1
ATOM 703 C CA . TYR A 1 87 ? -11.708 -2.535 -9.830 1.00 69.12 87 TYR A CA 1
ATOM 704 C C . TYR A 1 87 ? -11.009 -2.757 -8.483 1.00 69.12 87 TYR A C 1
ATOM 706 O O . TYR A 1 87 ? -11.575 -2.441 -7.444 1.00 69.12 87 TYR A O 1
ATOM 714 N N . LEU A 1 88 ? -9.765 -3.249 -8.492 1.00 70.88 88 LEU A N 1
ATOM 715 C CA . LEU A 1 88 ? -9.010 -3.607 -7.283 1.00 70.88 88 LEU A CA 1
ATOM 716 C C . LEU A 1 88 ? -8.703 -2.419 -6.354 1.00 70.88 88 LEU A C 1
ATOM 718 O O . LEU A 1 88 ? -8.411 -2.607 -5.178 1.00 70.88 88 LEU A O 1
ATOM 722 N N . PHE A 1 89 ? -8.731 -1.188 -6.865 1.00 67.00 89 PHE A N 1
ATOM 723 C CA . PHE A 1 89 ? -8.336 -0.008 -6.102 1.00 67.00 89 PHE A CA 1
ATOM 724 C C . PHE A 1 89 ? -9.527 0.935 -5.933 1.00 67.00 89 PHE A C 1
ATOM 726 O O . PHE A 1 89 ? -10.042 1.479 -6.910 1.00 67.00 89 PHE A O 1
ATOM 733 N N . LYS A 1 90 ? -9.920 1.206 -4.683 1.00 57.09 90 LYS A N 1
ATOM 734 C CA . LYS A 1 90 ? -10.761 2.367 -4.376 1.00 57.09 90 LYS A CA 1
ATOM 735 C C . LYS A 1 90 ? -9.925 3.629 -4.593 1.00 57.09 90 LYS A C 1
ATOM 737 O O . LYS A 1 90 ? -8.890 3.814 -3.952 1.00 57.09 90 LYS A O 1
ATOM 742 N N . CYS A 1 91 ? -10.366 4.498 -5.502 1.00 38.78 91 CYS A N 1
ATOM 743 C CA . CYS A 1 91 ? -9.772 5.818 -5.676 1.00 38.78 91 CYS A CA 1
ATOM 744 C C . CYS A 1 91 ? -9.864 6.574 -4.348 1.00 38.78 91 CYS A C 1
ATOM 746 O O . CYS A 1 91 ? -10.955 6.933 -3.903 1.00 38.78 91 CYS A O 1
ATOM 748 N N . VAL A 1 92 ? -8.723 6.835 -3.712 1.00 36.91 92 VAL A N 1
ATOM 749 C CA . VAL A 1 92 ? -8.679 7.789 -2.606 1.00 36.91 92 VAL A CA 1
ATOM 750 C C . VAL A 1 92 ? -9.050 9.133 -3.211 1.00 36.91 92 VAL A C 1
ATOM 752 O O . VAL A 1 92 ? -8.370 9.604 -4.123 1.00 36.91 92 VAL A O 1
ATOM 755 N N . ASN A 1 93 ? -10.136 9.746 -2.739 1.00 28.69 93 ASN A N 1
ATOM 756 C CA . ASN A 1 93 ? -10.457 11.117 -3.109 1.00 28.69 93 ASN A CA 1
ATOM 757 C C . ASN A 1 93 ? -9.256 11.992 -2.735 1.00 28.69 93 ASN A C 1
ATOM 759 O O . ASN A 1 93 ? -9.018 12.288 -1.563 1.00 28.69 93 ASN A O 1
ATOM 763 N N . SER A 1 94 ? -8.475 12.387 -3.739 1.00 31.56 94 SER A N 1
ATOM 764 C CA . SER A 1 94 ? -7.344 13.289 -3.595 1.00 31.56 94 SER A CA 1
ATOM 765 C C . SER A 1 94 ? -7.881 14.695 -3.355 1.00 31.56 94 SER A C 1
ATOM 767 O O . SER A 1 94 ? -7.916 15.535 -4.251 1.00 31.56 94 SER A O 1
ATOM 769 N N . VAL A 1 95 ? -8.352 14.957 -2.142 1.00 26.59 95 VAL A N 1
ATOM 770 C CA . VAL A 1 95 ? -8.828 16.281 -1.759 1.00 26.59 95 VAL A CA 1
ATOM 771 C C . VAL A 1 95 ? -8.065 16.701 -0.522 1.00 26.59 95 VAL A C 1
ATOM 773 O O . VAL A 1 95 ? -7.970 15.978 0.465 1.00 26.59 95 VAL A O 1
ATOM 776 N N . HIS A 1 96 ? -7.450 17.873 -0.618 1.00 30.72 96 HIS A N 1
ATOM 777 C CA . HIS A 1 96 ? -6.805 18.584 0.470 1.00 30.72 96 HIS A CA 1
ATOM 778 C C . HIS A 1 96 ? -7.691 18.601 1.731 1.00 30.72 96 HIS A C 1
ATOM 780 O O . HIS A 1 96 ? -8.498 19.502 1.912 1.00 30.72 96 HIS A O 1
ATOM 786 N N . SER A 1 97 ? -7.510 17.634 2.634 1.00 30.52 97 SER A N 1
ATOM 787 C CA . SER A 1 97 ? -8.291 17.521 3.875 1.00 30.52 97 SER A CA 1
ATOM 788 C C . SER A 1 97 ? -7.823 18.462 4.986 1.00 30.52 97 SER A C 1
ATOM 790 O O . SER A 1 97 ? -8.310 18.370 6.107 1.00 30.52 97 SER A O 1
ATOM 792 N N . GLY A 1 98 ? -6.906 19.392 4.686 1.00 30.48 98 GLY A N 1
ATOM 793 C CA . GLY A 1 98 ? -6.664 20.562 5.529 1.00 30.48 98 GLY A CA 1
ATOM 794 C C . GLY A 1 98 ? -6.509 20.247 7.017 1.00 30.48 98 GLY A C 1
ATOM 795 O O . GLY A 1 98 ? -7.126 20.917 7.830 1.00 30.48 98 GLY A O 1
ATOM 796 N N . LYS A 1 99 ? -5.741 19.217 7.377 1.00 30.14 99 LYS A N 1
ATOM 797 C CA . LYS A 1 99 ? -5.157 18.994 8.706 1.00 30.14 99 LYS A CA 1
ATOM 798 C C . LYS A 1 99 ? -4.127 17.877 8.578 1.00 30.14 99 LYS A C 1
ATOM 800 O O . LYS A 1 99 ? -4.283 16.948 7.797 1.00 30.14 99 LYS A O 1
ATOM 805 N N . THR A 1 100 ? -3.005 18.069 9.250 1.00 39.69 100 THR A N 1
ATOM 806 C CA . THR A 1 100 ? -1.792 17.250 9.216 1.00 39.69 100 THR A CA 1
ATOM 807 C C . THR A 1 100 ? -2.065 15.748 9.277 1.00 39.69 100 THR A C 1
ATOM 809 O O . THR A 1 100 ? -2.469 15.230 10.308 1.00 39.69 100 THR A O 1
ATOM 812 N N . GLY A 1 101 ? -1.759 15.072 8.175 1.00 34.97 101 GLY A N 1
ATOM 813 C CA . GLY A 1 101 ? -1.661 13.625 8.060 1.00 34.97 101 GLY A CA 1
ATOM 814 C C . GLY A 1 101 ? -0.761 13.335 6.873 1.00 34.97 101 GLY A C 1
ATOM 815 O O . GLY A 1 101 ? -1.222 13.001 5.789 1.00 34.97 101 GLY A O 1
ATOM 816 N N . THR A 1 102 ? 0.539 13.595 7.023 1.00 39.56 102 THR A N 1
ATOM 817 C CA . THR A 1 102 ? 1.520 13.267 5.983 1.00 39.56 102 THR A CA 1
ATOM 818 C C . THR A 1 102 ? 1.593 11.757 5.767 1.00 39.56 102 THR A C 1
ATOM 820 O O . THR A 1 102 ? 2.133 11.369 4.757 1.00 39.56 102 THR A O 1
ATOM 823 N N . GLN A 1 103 ? 1.051 10.928 6.666 1.00 42.06 103 GLN A N 1
ATOM 824 C CA . GLN A 1 103 ? 1.086 9.464 6.593 1.00 42.06 103 GLN A CA 1
ATOM 825 C C . GLN A 1 103 ? -0.031 8.862 5.721 1.00 42.06 103 GLN A C 1
ATOM 827 O O . GLN A 1 103 ? 0.243 7.944 4.959 1.00 42.06 103 GLN A O 1
ATOM 832 N N . ASP A 1 104 ? -1.236 9.446 5.712 1.00 46.25 104 ASP A N 1
ATOM 833 C CA . ASP A 1 104 ? -2.415 8.883 5.019 1.00 46.25 104 ASP A CA 1
ATOM 834 C C . ASP A 1 104 ? -2.282 8.814 3.484 1.00 46.25 104 ASP A C 1
ATOM 836 O O . ASP A 1 104 ? -3.090 8.183 2.814 1.00 46.25 104 ASP A O 1
ATOM 840 N N . ARG A 1 105 ? -1.280 9.489 2.901 1.00 49.69 105 ARG A N 1
ATOM 841 C CA . ARG A 1 105 ? -1.021 9.486 1.447 1.00 49.69 105 ARG A CA 1
ATOM 842 C C . ARG A 1 105 ? -0.038 8.408 0.999 1.00 49.69 105 ARG A C 1
ATOM 844 O O . ARG A 1 105 ? 0.120 8.224 -0.202 1.00 49.69 105 ARG A O 1
ATOM 851 N N . PHE A 1 106 ? 0.651 7.765 1.942 1.00 57.62 106 PHE A N 1
ATOM 852 C CA . PHE A 1 106 ? 1.721 6.813 1.642 1.00 57.62 106 PHE A CA 1
ATOM 853 C C . PHE A 1 106 ? 1.291 5.361 1.799 1.00 57.62 106 PHE A C 1
ATOM 855 O O . PHE A 1 106 ? 2.087 4.491 1.471 1.00 57.62 106 PHE A O 1
ATOM 862 N N . THR A 1 107 ? 0.067 5.099 2.257 1.00 62.78 107 THR A N 1
ATOM 863 C CA . THR A 1 107 ? -0.447 3.744 2.466 1.00 62.78 107 THR A CA 1
ATOM 864 C C . THR A 1 107 ? -1.868 3.654 1.938 1.00 62.78 107 THR A C 1
ATOM 866 O O . THR A 1 107 ? -2.741 4.416 2.348 1.00 62.78 107 THR A O 1
ATOM 869 N N . MET A 1 108 ? -2.097 2.725 1.017 1.00 71.31 108 MET A N 1
ATOM 870 C CA . MET A 1 108 ? -3.416 2.378 0.504 1.00 71.31 108 MET A CA 1
ATOM 871 C C . MET A 1 108 ? -3.711 0.908 0.758 1.00 71.31 108 MET A C 1
ATOM 873 O O . MET A 1 108 ? -2.807 0.077 0.781 1.00 71.31 108 MET A O 1
ATOM 877 N N . ILE A 1 109 ? -4.991 0.588 0.911 1.00 72.62 109 ILE A N 1
ATOM 878 C CA . ILE A 1 109 ? -5.465 -0.791 0.965 1.00 72.62 109 ILE A CA 1
ATOM 879 C C . ILE A 1 109 ? -6.145 -1.083 -0.368 1.00 72.62 109 ILE A C 1
ATOM 881 O O . ILE A 1 109 ? -7.070 -0.375 -0.773 1.00 72.62 109 ILE A O 1
ATOM 885 N N . VAL A 1 110 ? -5.652 -2.106 -1.059 1.00 80.19 110 VAL A N 1
ATOM 886 C CA . VAL A 1 110 ? -6.319 -2.727 -2.207 1.00 80.19 110 VAL A CA 1
ATOM 887 C C . VAL A 1 110 ? -7.489 -3.521 -1.643 1.00 80.19 110 VAL A C 1
ATOM 889 O O . VAL A 1 110 ? -7.311 -4.660 -1.222 1.00 80.19 110 VAL A O 1
ATOM 892 N N . ASP A 1 111 ? -8.634 -2.860 -1.507 1.00 76.12 111 ASP A N 1
ATOM 893 C CA . ASP A 1 111 ? -9.820 -3.399 -0.845 1.00 76.12 111 ASP A CA 1
ATOM 894 C C . ASP A 1 111 ? -10.529 -4.410 -1.749 1.00 76.12 111 ASP A C 1
ATOM 896 O O . ASP A 1 111 ? -10.909 -4.082 -2.874 1.00 76.12 111 ASP A O 1
ATOM 900 N N . LEU A 1 112 ? -10.691 -5.635 -1.253 1.00 77.88 112 LEU A N 1
ATOM 901 C CA . LEU A 1 112 ? -11.327 -6.739 -1.971 1.00 77.88 112 LEU A CA 1
ATOM 902 C C . LEU A 1 112 ? -12.693 -7.089 -1.384 1.00 77.88 112 LEU A C 1
ATOM 904 O O . LEU A 1 112 ? -13.586 -7.494 -2.121 1.00 77.88 112 LEU A O 1
ATOM 908 N N . ALA A 1 113 ? -12.854 -6.939 -0.068 1.00 76.88 113 ALA A N 1
ATOM 909 C CA . ALA A 1 113 ? -14.114 -7.176 0.621 1.00 76.88 113 ALA A CA 1
ATOM 910 C C . ALA A 1 113 ? -14.185 -6.397 1.935 1.00 76.88 113 ALA A C 1
ATOM 912 O O . ALA A 1 113 ? -13.160 -6.144 2.561 1.00 76.88 113 ALA A O 1
ATOM 913 N N . SER A 1 114 ? -15.384 -6.031 2.394 1.00 78.88 114 SER A N 1
ATOM 914 C CA . SER A 1 114 ? -15.544 -5.240 3.621 1.00 78.88 114 SER A CA 1
ATOM 915 C C . SER A 1 114 ? -16.605 -5.804 4.571 1.00 78.88 114 SER A C 1
ATOM 917 O O . SER A 1 114 ? -17.719 -6.075 4.169 1.00 78.88 114 SER A O 1
ATOM 919 N N . ALA A 1 115 ? -16.340 -5.905 5.869 1.00 76.62 115 ALA A N 1
ATOM 920 C CA . ALA A 1 115 ? -17.303 -6.425 6.846 1.00 76.62 115 ALA A CA 1
ATOM 921 C C . ALA A 1 115 ? -17.516 -5.455 8.014 1.00 76.62 115 ALA A C 1
ATOM 923 O O . ALA A 1 115 ? -16.648 -4.644 8.340 1.00 76.62 115 ALA A O 1
ATOM 924 N N . ARG A 1 116 ? -18.681 -5.529 8.668 1.00 77.69 116 ARG A N 1
ATOM 925 C CA . ARG A 1 116 ? -18.993 -4.727 9.864 1.00 77.69 116 ARG A CA 1
ATOM 926 C C . ARG A 1 116 ? -18.733 -5.553 11.119 1.00 77.69 116 ARG A C 1
ATOM 928 O O . ARG A 1 116 ? -19.471 -6.496 11.375 1.00 77.69 116 ARG A O 1
ATOM 935 N N . ALA A 1 117 ? -17.729 -5.189 11.912 1.00 75.75 117 ALA A N 1
ATOM 936 C CA . ALA A 1 117 ? -17.376 -5.920 13.131 1.00 75.75 117 ALA A CA 1
ATOM 937 C C . ALA A 1 117 ? -16.594 -5.048 14.118 1.00 75.75 117 ALA A C 1
ATOM 939 O O . ALA A 1 117 ? -15.902 -4.118 13.719 1.00 75.75 117 ALA A O 1
ATOM 940 N N . TRP A 1 118 ? -16.660 -5.360 15.414 1.00 72.56 118 TRP A N 1
ATOM 941 C CA . TRP A 1 118 ? -15.834 -4.687 16.427 1.00 72.56 118 TRP A CA 1
ATOM 942 C C . TRP A 1 118 ? -14.500 -5.366 16.674 1.00 72.56 118 TRP A C 1
ATOM 944 O O . TRP A 1 118 ? -13.530 -4.696 17.027 1.00 72.56 118 TRP A O 1
ATOM 954 N N . LYS A 1 119 ? -14.458 -6.684 16.497 1.00 73.38 119 LYS A N 1
ATOM 955 C CA . LYS A 1 119 ? -13.257 -7.488 16.657 1.00 73.38 119 LYS A CA 1
ATOM 956 C C . LYS A 1 119 ? -13.070 -8.365 15.433 1.00 73.38 119 LYS A C 1
ATOM 958 O O . LYS A 1 119 ? -14.040 -8.836 14.852 1.00 73.38 119 LYS A O 1
ATOM 963 N N . ARG A 1 120 ? -11.813 -8.678 15.115 1.00 72.31 120 ARG A N 1
ATOM 964 C CA . ARG A 1 120 ? -11.465 -9.640 14.061 1.00 72.31 120 ARG A CA 1
ATOM 965 C C . ARG A 1 120 ? -12.168 -10.992 14.232 1.00 72.31 120 ARG A C 1
ATOM 967 O O . ARG A 1 120 ? -12.589 -11.572 13.246 1.00 72.31 120 ARG A O 1
ATOM 974 N N . ALA A 1 121 ? -12.281 -11.485 15.466 1.00 73.88 121 ALA A N 1
ATOM 975 C CA . ALA A 1 121 ? -12.924 -12.770 15.753 1.00 73.88 121 ALA A CA 1
ATOM 976 C C . ALA A 1 121 ? -14.428 -12.788 15.428 1.00 73.88 121 ALA A C 1
ATOM 978 O O . ALA A 1 121 ? -15.005 -13.862 15.311 1.00 73.88 121 ALA A O 1
ATOM 979 N N . ASP A 1 122 ? -15.040 -11.612 15.276 1.00 76.62 122 ASP A N 1
ATOM 980 C CA . ASP A 1 122 ? -16.453 -11.475 14.931 1.00 76.62 122 ASP A CA 1
ATOM 981 C C . ASP A 1 122 ? -16.658 -11.425 13.402 1.00 76.62 122 ASP A C 1
ATOM 983 O O . ASP A 1 122 ? -17.789 -11.309 12.937 1.00 76.62 122 ASP A O 1
ATOM 987 N N . ILE A 1 123 ? -15.575 -11.469 12.612 1.00 75.81 123 ILE A N 1
ATOM 988 C CA . ILE A 1 123 ? -15.631 -11.489 11.150 1.00 75.81 123 ILE A CA 1
ATOM 989 C C . ILE A 1 123 ? -15.807 -12.933 10.680 1.00 75.81 123 ILE A C 1
ATOM 991 O O . ILE A 1 123 ? -14.928 -13.774 10.880 1.00 75.81 123 ILE A O 1
ATOM 995 N N . ASP A 1 124 ? -16.921 -13.203 10.003 1.00 75.62 124 ASP A N 1
ATOM 996 C CA . ASP A 1 124 ? -17.168 -14.487 9.355 1.00 75.62 124 ASP A CA 1
ATOM 997 C C . ASP A 1 124 ? -16.474 -14.536 7.987 1.00 75.62 124 ASP A C 1
ATOM 999 O O . ASP A 1 124 ? -16.950 -13.976 6.999 1.00 75.62 124 ASP A O 1
ATOM 1003 N N . MET A 1 125 ? -15.321 -15.209 7.933 1.00 68.75 125 MET A N 1
ATOM 1004 C CA . MET A 1 125 ? -14.574 -15.384 6.688 1.00 68.75 125 MET A CA 1
ATOM 1005 C C . MET A 1 125 ? -15.353 -16.185 5.646 1.00 68.75 125 MET A C 1
ATOM 1007 O O . MET A 1 125 ? -15.185 -15.915 4.464 1.00 68.75 125 MET A O 1
ATOM 1011 N N . ALA A 1 126 ? -16.181 -17.155 6.041 1.00 71.31 126 ALA A N 1
ATOM 1012 C CA . ALA A 1 126 ? -16.933 -17.953 5.077 1.00 71.31 126 ALA A CA 1
ATOM 1013 C C . ALA A 1 126 ? -17.977 -17.079 4.376 1.00 71.31 126 ALA A C 1
ATOM 1015 O O . ALA A 1 126 ? -18.007 -17.044 3.149 1.00 71.31 126 ALA A O 1
ATOM 1016 N N . ALA A 1 127 ? -18.720 -16.278 5.144 1.00 71.00 127 ALA A N 1
ATOM 1017 C CA . ALA A 1 127 ? -19.662 -15.309 4.590 1.00 71.00 127 ALA A CA 1
ATOM 1018 C C . ALA A 1 127 ? -18.960 -14.253 3.719 1.00 71.00 127 ALA A C 1
ATOM 1020 O O . ALA A 1 127 ? -19.437 -13.922 2.640 1.00 71.00 127 ALA A O 1
ATOM 1021 N N . VAL A 1 128 ? -17.788 -13.755 4.133 1.00 68.88 128 VAL A N 1
ATOM 1022 C CA . VAL A 1 128 ? -17.021 -12.789 3.327 1.00 68.88 128 VAL A CA 1
ATOM 1023 C C . VAL A 1 128 ? -16.528 -13.404 2.014 1.00 68.88 128 VAL A C 1
ATOM 1025 O O . VAL A 1 128 ? -16.583 -12.746 0.985 1.00 68.88 128 VAL A O 1
ATOM 1028 N N . LEU A 1 129 ? -16.045 -14.647 2.018 1.00 68.12 129 LEU A N 1
ATOM 1029 C CA . LEU A 1 129 ? -15.577 -15.315 0.798 1.00 68.12 129 LEU A CA 1
ATOM 1030 C C . LEU A 1 129 ? -16.734 -15.731 -0.131 1.00 68.12 129 LEU A C 1
ATOM 1032 O O . LEU A 1 129 ? -16.522 -15.831 -1.336 1.00 68.12 129 LEU A O 1
ATOM 1036 N N . GLU A 1 130 ? -17.924 -15.998 0.414 1.00 67.12 130 GLU A N 1
ATOM 1037 C CA . GLU A 1 130 ? -19.103 -16.451 -0.338 1.00 67.12 130 GLU A CA 1
ATOM 1038 C C . GLU A 1 130 ? -19.940 -15.290 -0.898 1.00 67.12 130 GLU A C 1
ATOM 1040 O O . GLU A 1 130 ? -20.399 -15.355 -2.037 1.00 67.12 130 GLU A O 1
ATOM 1045 N N . GLU A 1 131 ? -20.132 -14.216 -0.126 1.00 66.94 131 GLU A N 1
ATOM 1046 C CA . GLU A 1 131 ? -20.998 -13.091 -0.509 1.00 66.94 131 GLU A CA 1
ATOM 1047 C C . GLU A 1 131 ? -20.290 -12.031 -1.365 1.00 66.94 131 GLU A C 1
ATOM 1049 O O . GLU A 1 131 ? -20.953 -11.185 -1.970 1.00 66.94 131 GLU A O 1
ATOM 1054 N N . TRP A 1 132 ? -18.956 -12.037 -1.411 1.00 66.81 132 TRP A N 1
ATOM 1055 C CA . TRP A 1 132 ? -18.175 -10.980 -2.049 1.00 66.81 132 TRP A CA 1
ATOM 1056 C C . TRP A 1 132 ? -17.495 -11.515 -3.303 1.00 66.81 132 TRP A C 1
ATOM 1058 O O . TRP A 1 132 ? -16.814 -12.537 -3.265 1.00 66.81 132 TRP A O 1
ATOM 1068 N N . GLU A 1 133 ? -17.660 -10.803 -4.420 1.00 67.44 133 GLU A N 1
ATOM 1069 C CA . GLU A 1 133 ? -17.009 -11.110 -5.699 1.00 67.44 133 GLU A CA 1
ATOM 1070 C C . GLU A 1 133 ? -15.502 -10.833 -5.615 1.00 67.44 133 GLU A C 1
ATOM 1072 O O . GLU A 1 133 ? -14.986 -9.838 -6.134 1.00 67.44 133 GLU A O 1
ATOM 1077 N N . LEU A 1 134 ? -14.781 -11.710 -4.920 1.00 77.56 134 LEU A N 1
ATOM 1078 C CA . LEU A 1 134 ? -13.334 -11.651 -4.869 1.00 77.56 134 LEU A CA 1
ATOM 1079 C C . LEU A 1 134 ? -12.740 -11.825 -6.272 1.00 77.56 134 LEU A C 1
ATOM 1081 O O . LEU A 1 134 ? -13.310 -12.531 -7.112 1.00 77.56 134 LEU A O 1
ATOM 1085 N N . PRO A 1 135 ? -11.571 -11.215 -6.539 1.00 80.62 135 PRO A N 1
ATOM 1086 C CA . PRO A 1 135 ? -10.857 -11.461 -7.781 1.00 80.62 135 PRO A CA 1
ATOM 1087 C C . PRO A 1 135 ? -10.564 -12.951 -7.963 1.00 80.62 135 PRO A C 1
ATOM 1089 O O . PRO A 1 135 ? -10.382 -13.683 -6.989 1.00 80.62 135 PRO A O 1
ATOM 1092 N N . ASP A 1 136 ? -10.451 -13.386 -9.218 1.00 84.88 136 ASP A N 1
ATOM 1093 C CA . ASP A 1 136 ? -10.052 -14.758 -9.516 1.00 84.88 136 ASP A CA 1
ATOM 1094 C C . ASP A 1 136 ? -8.679 -15.115 -8.907 1.00 84.88 136 ASP A C 1
ATOM 1096 O O . ASP A 1 136 ? -7.848 -14.252 -8.602 1.00 84.88 136 ASP A O 1
ATOM 1100 N N . GLU A 1 137 ? -8.413 -16.415 -8.742 1.00 86.69 137 GLU A N 1
ATOM 1101 C CA . GLU A 1 137 ? -7.180 -16.887 -8.093 1.00 86.69 137 GLU A CA 1
ATOM 1102 C C . GLU A 1 137 ? -5.916 -16.412 -8.826 1.00 86.69 137 GLU A C 1
ATOM 1104 O O . GLU A 1 137 ? -4.870 -16.203 -8.215 1.00 86.69 137 GLU A O 1
ATOM 1109 N N . LYS A 1 138 ? -6.004 -16.177 -10.141 1.00 88.38 138 LYS A N 1
ATOM 1110 C CA . LYS A 1 138 ? -4.890 -15.646 -10.932 1.00 88.38 138 LYS A CA 1
ATOM 1111 C C . LYS A 1 138 ? -4.573 -14.201 -10.538 1.00 88.38 138 LYS A C 1
ATOM 1113 O O . LYS A 1 138 ? -3.404 -13.862 -10.357 1.00 88.38 138 LYS A O 1
ATOM 1118 N N . SER A 1 139 ? -5.594 -13.368 -10.383 1.00 88.81 139 SER A N 1
ATOM 1119 C CA . SER A 1 139 ? -5.487 -11.989 -9.909 1.00 88.81 139 SER A CA 1
ATOM 1120 C C . SER A 1 139 ? -4.949 -11.956 -8.481 1.00 88.81 139 SER A C 1
ATOM 1122 O O . SER A 1 139 ? -4.024 -11.197 -8.185 1.00 88.81 139 SER A O 1
ATOM 1124 N N . MET A 1 140 ? -5.463 -12.833 -7.613 1.00 88.06 140 MET A N 1
ATOM 1125 C CA . MET A 1 140 ? -4.988 -12.981 -6.235 1.00 88.06 140 MET A CA 1
ATOM 1126 C C . MET A 1 140 ? -3.516 -13.398 -6.174 1.00 88.06 140 MET A C 1
ATOM 1128 O O . MET A 1 140 ? -2.753 -12.816 -5.405 1.00 88.06 140 MET A O 1
ATOM 1132 N N . ALA A 1 141 ? -3.085 -14.346 -7.010 1.00 91.69 141 ALA A N 1
ATOM 1133 C CA . ALA A 1 141 ? -1.693 -14.786 -7.076 1.00 91.69 141 ALA A CA 1
ATOM 1134 C C . ALA A 1 141 ? -0.743 -13.651 -7.488 1.00 91.69 141 ALA A C 1
ATOM 1136 O O . ALA A 1 141 ? 0.317 -13.499 -6.884 1.00 91.69 141 ALA A O 1
ATOM 1137 N N . VAL A 1 142 ? -1.137 -12.815 -8.457 1.00 91.75 142 VAL A N 1
ATOM 1138 C CA . VAL A 1 142 ? -0.359 -11.627 -8.851 1.00 91.75 142 VAL A CA 1
ATOM 1139 C C . VAL A 1 142 ? -0.221 -10.654 -7.681 1.00 91.75 142 VAL A C 1
ATOM 1141 O O . VAL A 1 142 ? 0.876 -10.176 -7.398 1.00 91.75 142 VAL A O 1
ATOM 1144 N N . LEU A 1 143 ? -1.314 -10.357 -6.977 1.00 91.44 143 LEU A N 1
ATOM 1145 C CA . LEU A 1 143 ? -1.264 -9.442 -5.837 1.00 91.44 143 LEU A CA 1
ATOM 1146 C C . LEU A 1 143 ? -0.399 -10.002 -4.703 1.00 91.44 143 LEU A C 1
ATOM 1148 O O . LEU A 1 143 ? 0.434 -9.266 -4.177 1.00 91.44 143 LEU A O 1
ATOM 1152 N N . ARG A 1 144 ? -0.508 -11.303 -4.399 1.00 92.94 144 ARG A N 1
ATOM 1153 C CA . ARG A 1 144 ? 0.359 -11.974 -3.417 1.00 92.94 144 ARG A CA 1
ATOM 1154 C C . ARG A 1 144 ? 1.835 -11.898 -3.796 1.00 92.94 144 ARG A C 1
ATOM 1156 O O . ARG A 1 144 ? 2.674 -11.611 -2.945 1.00 92.94 144 ARG A O 1
ATOM 1163 N N . GLU A 1 145 ? 2.152 -12.091 -5.075 1.00 93.44 145 GLU A N 1
ATOM 1164 C CA . GLU A 1 145 ? 3.524 -12.037 -5.589 1.00 93.44 145 GLU A CA 1
ATOM 1165 C C . GLU A 1 145 ? 4.193 -10.671 -5.353 1.00 93.44 145 GLU A C 1
ATOM 1167 O O . GLU A 1 145 ? 5.384 -10.609 -5.032 1.00 93.44 145 GLU A O 1
ATOM 1172 N N . TYR A 1 146 ? 3.452 -9.574 -5.531 1.00 92.38 146 TYR A N 1
ATOM 1173 C CA . TYR A 1 146 ? 4.011 -8.220 -5.457 1.00 92.38 146 TYR A CA 1
ATOM 1174 C C . TYR A 1 146 ? 3.797 -7.518 -4.112 1.00 92.38 146 TYR A C 1
ATOM 1176 O O . TYR A 1 146 ? 4.625 -6.688 -3.736 1.00 92.38 146 TYR A O 1
ATOM 1184 N N . LEU A 1 147 ? 2.708 -7.812 -3.396 1.00 90.81 147 LEU A N 1
ATOM 1185 C CA . LEU A 1 147 ? 2.310 -7.107 -2.170 1.00 90.81 147 LEU A CA 1
ATOM 1186 C C . LEU A 1 147 ? 2.398 -7.966 -0.897 1.00 90.81 147 LEU A C 1
ATOM 1188 O O . LEU A 1 147 ? 2.294 -7.415 0.204 1.00 90.81 147 LEU A O 1
ATOM 1192 N N . GLY A 1 148 ? 2.648 -9.273 -1.029 1.00 90.25 148 GLY A N 1
ATOM 1193 C CA . GLY A 1 148 ? 2.619 -10.235 0.075 1.00 90.25 148 GLY A CA 1
ATOM 1194 C C . GLY A 1 148 ? 1.201 -10.709 0.383 1.00 90.25 148 GLY A C 1
ATOM 1195 O O . GLY A 1 148 ? 0.300 -10.521 -0.420 1.00 90.25 148 GLY A O 1
ATOM 1196 N N . GLU A 1 149 ? 0.982 -11.331 1.539 1.00 89.44 149 GLU A N 1
ATOM 1197 C CA . GLU A 1 149 ? -0.342 -11.861 1.887 1.00 89.44 149 GLU A CA 1
ATOM 1198 C C . GLU A 1 149 ? -1.359 -10.756 2.226 1.00 89.44 149 GLU A C 1
ATOM 1200 O O . GLU A 1 149 ? -0.989 -9.722 2.799 1.00 89.44 149 GLU A O 1
ATOM 1205 N N . PRO A 1 150 ? -2.649 -10.964 1.908 1.00 86.50 150 PRO A N 1
ATOM 1206 C CA . PRO A 1 150 ? -3.699 -10.042 2.294 1.00 86.50 150 PRO A CA 1
ATOM 1207 C C . PRO A 1 150 ? -3.965 -10.103 3.804 1.00 86.50 150 PRO A C 1
ATOM 1209 O O . PRO A 1 150 ? -3.711 -11.100 4.488 1.00 86.50 150 PRO A O 1
ATOM 1212 N N . ALA A 1 151 ? -4.518 -9.019 4.328 1.00 84.81 151 ALA A N 1
ATOM 1213 C CA . ALA A 1 151 ? -4.766 -8.821 5.746 1.00 84.81 151 ALA A CA 1
ATOM 1214 C C . ALA A 1 151 ? -6.093 -8.083 5.972 1.00 84.81 151 ALA A C 1
ATOM 1216 O O . ALA A 1 151 ? -6.690 -7.535 5.043 1.00 84.81 151 ALA A O 1
ATOM 1217 N N . TRP A 1 152 ? -6.551 -8.076 7.221 1.00 81.56 152 TRP A N 1
ATOM 1218 C CA . TRP A 1 152 ? -7.673 -7.257 7.667 1.00 81.56 152 TRP A CA 1
ATOM 1219 C C . TRP A 1 152 ? -7.191 -5.895 8.135 1.00 81.56 152 TRP A C 1
ATOM 1221 O O . TRP A 1 152 ? -6.288 -5.796 8.965 1.00 81.56 152 TRP A O 1
ATOM 1231 N N . PHE A 1 153 ? -7.846 -4.850 7.657 1.00 81.00 153 PHE A N 1
ATOM 1232 C CA . PHE A 1 153 ? -7.537 -3.473 7.992 1.00 81.00 153 PHE A CA 1
ATOM 1233 C C . PHE A 1 153 ? -8.776 -2.783 8.523 1.00 81.00 153 PHE A C 1
ATOM 1235 O O . PHE A 1 153 ? -9.879 -2.983 8.016 1.00 81.00 153 PHE A O 1
ATOM 1242 N N . LEU A 1 154 ? -8.589 -1.932 9.521 1.00 78.94 154 LEU A N 1
ATOM 1243 C CA . LEU A 1 154 ? -9.648 -1.049 9.970 1.00 78.94 154 LEU A CA 1
ATOM 1244 C C . LEU A 1 154 ? -9.709 0.176 9.048 1.00 78.94 154 LEU A C 1
ATOM 1246 O O . LEU A 1 154 ? -8.683 0.817 8.808 1.00 78.94 154 LEU A O 1
ATOM 1250 N N . GLU A 1 155 ? -10.895 0.520 8.545 1.00 76.81 155 GLU A N 1
ATOM 1251 C CA . GLU A 1 155 ? -11.037 1.632 7.603 1.00 76.81 155 GLU A CA 1
ATOM 1252 C C . GLU A 1 155 ? -10.577 2.959 8.236 1.00 76.81 155 GLU A C 1
ATOM 1254 O O . GLU A 1 155 ? -11.044 3.371 9.304 1.00 76.81 155 GLU A O 1
ATOM 1259 N N . THR A 1 156 ? -9.669 3.672 7.563 1.00 73.69 156 THR A N 1
ATOM 1260 C CA . THR A 1 156 ? -9.062 4.902 8.097 1.00 73.69 156 THR A CA 1
ATOM 1261 C C . THR A 1 156 ? -10.093 5.999 8.365 1.00 73.69 156 THR A C 1
ATOM 1263 O O . THR A 1 156 ? -9.981 6.718 9.358 1.00 73.69 156 THR A O 1
ATOM 1266 N N . GLU A 1 157 ? -11.128 6.122 7.528 1.00 74.88 157 GLU A N 1
ATOM 1267 C CA . GLU A 1 157 ? -12.215 7.082 7.764 1.00 74.88 157 GLU A CA 1
ATOM 1268 C C . GLU A 1 157 ? -12.993 6.749 9.039 1.00 74.88 157 GLU A C 1
ATOM 1270 O O . GLU A 1 157 ? -13.313 7.648 9.825 1.00 74.88 157 GLU A O 1
ATOM 1275 N N . TYR A 1 158 ? -13.227 5.460 9.309 1.00 78.38 158 TYR A N 1
ATOM 1276 C CA . TYR A 1 158 ? -13.827 5.022 10.563 1.00 78.38 158 TYR A CA 1
ATOM 1277 C C . TYR A 1 158 ? -12.936 5.386 11.761 1.00 78.38 158 TYR A C 1
ATOM 1279 O O . TYR A 1 158 ? -13.430 5.996 12.716 1.00 78.38 158 TYR A O 1
ATOM 1287 N N . VAL A 1 159 ? -11.630 5.096 11.692 1.00 78.62 159 VAL A N 1
ATOM 1288 C CA . VAL A 1 159 ? -10.641 5.457 12.730 1.00 78.62 159 VAL A CA 1
ATOM 1289 C C . VAL A 1 159 ? -10.642 6.957 13.002 1.00 78.62 159 VAL A C 1
ATOM 1291 O O . VAL A 1 159 ? -10.715 7.386 14.158 1.00 78.62 159 VAL A O 1
ATOM 1294 N N . ARG A 1 160 ? -10.585 7.769 11.943 1.00 78.00 160 ARG A N 1
ATOM 1295 C CA . ARG A 1 160 ? -10.486 9.227 12.033 1.00 78.00 160 ARG A CA 1
ATOM 1296 C C . ARG A 1 160 ? -11.755 9.836 12.614 1.00 78.00 160 ARG A C 1
ATOM 1298 O O . ARG A 1 160 ? -11.677 10.611 13.569 1.00 78.00 160 ARG A O 1
ATOM 1305 N N . ARG A 1 161 ? -12.921 9.471 12.074 1.00 80.88 161 ARG A N 1
ATOM 1306 C CA . ARG A 1 161 ? -14.228 9.987 12.510 1.00 80.88 161 ARG A CA 1
ATOM 1307 C C . ARG A 1 161 ? -14.504 9.663 13.977 1.00 80.88 161 ARG A C 1
ATOM 1309 O O . ARG A 1 161 ? -15.027 10.508 14.698 1.00 80.88 161 ARG A O 1
ATOM 1316 N N . ASN A 1 162 ? -14.087 8.481 14.427 1.00 79.88 162 ASN A N 1
ATOM 1317 C CA . ASN A 1 162 ? -14.264 8.028 15.805 1.00 79.88 162 ASN A CA 1
ATOM 1318 C C . ASN A 1 162 ? -13.074 8.350 16.729 1.00 79.88 162 ASN A C 1
ATOM 1320 O O . ASN A 1 162 ? -13.110 7.986 17.902 1.00 79.88 162 ASN A O 1
ATOM 1324 N N . LYS A 1 163 ? -12.043 9.061 16.240 1.00 81.81 163 LYS A N 1
ATOM 1325 C CA . LYS A 1 163 ? -10.843 9.467 17.000 1.00 81.81 163 LYS A CA 1
ATOM 1326 C C . LYS A 1 163 ? -10.122 8.293 17.681 1.00 81.81 163 LYS A C 1
ATOM 1328 O O . LYS A 1 163 ? -9.680 8.413 18.820 1.00 81.81 163 LYS A O 1
ATOM 1333 N N . LEU A 1 164 ? -9.994 7.169 16.979 1.00 76.69 164 LEU A N 1
ATOM 1334 C CA . LEU A 1 164 ? -9.492 5.917 17.557 1.00 76.69 164 LEU A CA 1
ATOM 1335 C C . LEU A 1 164 ? -7.964 5.795 17.579 1.00 76.69 164 LEU A C 1
ATOM 1337 O O . LEU A 1 164 ? -7.462 4.871 18.204 1.00 76.69 164 LEU A O 1
ATOM 1341 N N . PHE A 1 165 ? -7.217 6.713 16.951 1.00 75.88 165 PHE A N 1
ATOM 1342 C CA . PHE A 1 165 ? -5.747 6.644 16.886 1.00 75.88 165 PHE A CA 1
ATOM 1343 C C . PHE A 1 165 ? -5.062 6.393 18.247 1.00 75.88 165 PHE A C 1
ATOM 1345 O O . PHE A 1 165 ? -4.290 5.441 18.324 1.00 75.88 165 PHE A O 1
ATOM 1352 N N . PRO A 1 166 ? -5.378 7.119 19.343 1.00 72.88 166 PRO A N 1
ATOM 1353 C CA . PRO A 1 166 ? -4.741 6.857 20.639 1.00 72.88 166 PRO A CA 1
ATOM 1354 C C . PRO A 1 166 ? -5.041 5.460 21.202 1.00 72.88 166 PRO A C 1
ATOM 1356 O O . PRO A 1 166 ? -4.204 4.866 21.872 1.00 72.88 166 PRO A O 1
ATOM 1359 N N . ALA A 1 167 ? -6.235 4.929 20.925 1.00 70.50 167 ALA A N 1
ATOM 1360 C CA . ALA A 1 167 ? -6.666 3.619 21.409 1.00 70.50 167 ALA A CA 1
ATOM 1361 C C . ALA A 1 167 ? -6.076 2.461 20.576 1.00 70.50 167 ALA A C 1
ATOM 1363 O O . ALA A 1 167 ? -5.940 1.335 21.048 1.00 70.50 167 ALA A O 1
ATOM 1364 N N . LEU A 1 168 ? -5.700 2.742 19.327 1.00 70.75 168 LEU A N 1
ATOM 1365 C CA . LEU A 1 168 ? -4.951 1.822 18.473 1.00 70.75 168 LEU A CA 1
ATOM 1366 C C . LEU A 1 168 ? -3.481 1.744 18.903 1.00 70.75 168 LEU A C 1
ATOM 1368 O O . LEU A 1 168 ? -2.912 0.658 18.938 1.00 70.75 168 LEU A O 1
ATOM 1372 N N . GLU A 1 169 ? -2.880 2.876 19.278 1.00 67.62 169 GLU A N 1
ATOM 1373 C CA . GLU A 1 169 ? -1.505 2.935 19.799 1.00 67.62 169 GLU A CA 1
ATOM 1374 C C . GLU A 1 169 ? -1.360 2.248 21.165 1.00 67.62 169 GLU A C 1
ATOM 1376 O O . GLU A 1 169 ? -0.314 1.667 21.453 1.00 67.62 169 GLU A O 1
ATOM 1381 N N . SER A 1 170 ? -2.406 2.276 21.999 1.00 67.50 170 SER A N 1
ATOM 1382 C CA . SER A 1 170 ? -2.419 1.598 23.302 1.00 67.50 170 SER A CA 1
ATOM 1383 C C . SER A 1 170 ? -2.649 0.083 23.217 1.00 67.50 170 SER A C 1
ATOM 1385 O O . SER A 1 170 ? -2.503 -0.604 24.228 1.00 67.50 170 SER A O 1
ATOM 1387 N N . GLY A 1 171 ? -3.022 -0.443 22.043 1.00 64.44 171 GLY A N 1
ATOM 1388 C CA . GLY A 1 171 ? -3.389 -1.851 21.853 1.00 64.44 171 GLY A CA 1
ATOM 1389 C C . GLY A 1 171 ? -4.753 -2.236 22.438 1.00 64.44 171 GLY A C 1
ATOM 1390 O O . GLY A 1 171 ? -5.091 -3.417 22.475 1.00 64.44 171 GLY A O 1
ATOM 1391 N N . GLU A 1 172 ? -5.548 -1.259 22.888 1.00 59.47 172 GLU A N 1
ATOM 1392 C CA . GLU A 1 172 ? -6.935 -1.473 23.327 1.00 59.47 172 GLU A CA 1
ATOM 1393 C C . GLU A 1 172 ? -7.819 -1.952 22.161 1.00 59.47 172 GLU A C 1
ATOM 1395 O O . GLU A 1 172 ? -8.772 -2.709 22.356 1.00 59.47 172 GLU A O 1
ATOM 1400 N N . PHE A 1 173 ? -7.449 -1.560 20.938 1.00 65.06 173 PHE A N 1
ATOM 1401 C CA . PHE A 1 173 ? -8.029 -2.023 19.682 1.00 65.06 173 PHE A CA 1
ATOM 1402 C C . PHE A 1 173 ? -6.991 -2.747 18.823 1.00 65.06 173 PHE A C 1
ATOM 1404 O O . PHE A 1 173 ? -5.781 -2.609 19.000 1.00 65.06 173 PHE A O 1
ATOM 1411 N N . GLN A 1 174 ? -7.479 -3.512 17.850 1.00 66.06 174 GLN A N 1
ATOM 1412 C CA . GLN A 1 174 ? -6.624 -4.121 16.839 1.00 66.06 174 GLN A CA 1
ATOM 1413 C C . GLN A 1 174 ? -5.954 -3.050 15.970 1.00 66.06 174 GLN A C 1
ATOM 1415 O O . GLN A 1 174 ? -6.619 -2.127 15.510 1.00 66.06 174 GLN A O 1
ATOM 1420 N N . ALA A 1 175 ? -4.650 -3.198 15.737 1.00 61.88 175 ALA A N 1
ATOM 1421 C CA . ALA A 1 175 ? -3.843 -2.225 15.011 1.00 61.88 175 ALA A CA 1
ATOM 1422 C C . ALA A 1 175 ? -4.381 -1.932 13.595 1.00 61.88 175 ALA A C 1
ATOM 1424 O O . ALA A 1 175 ? -4.934 -2.800 12.925 1.00 61.88 175 ALA A O 1
ATOM 1425 N N . VAL A 1 176 ? -4.164 -0.699 13.124 1.00 61.53 176 VAL A N 1
ATOM 1426 C CA . VAL A 1 176 ? -4.458 -0.284 11.731 1.00 61.53 176 VAL A CA 1
ATOM 1427 C C . VAL A 1 176 ? -3.510 -0.960 10.739 1.00 61.53 176 VAL A C 1
ATOM 1429 O O . VAL A 1 176 ? -3.824 -1.094 9.560 1.00 61.53 176 VAL A O 1
ATOM 1432 N N . VAL A 1 177 ? -2.344 -1.383 11.228 1.00 60.06 177 VAL A N 1
ATOM 1433 C CA . VAL A 1 177 ? -1.370 -2.160 10.466 1.00 60.06 177 VAL A CA 1
ATOM 1434 C C . VAL A 1 177 ? -1.959 -3.554 10.282 1.00 60.06 177 VAL A C 1
ATOM 1436 O O . VAL A 1 177 ? -2.296 -4.203 11.272 1.00 60.06 177 VAL A O 1
ATOM 1439 N N . GLY A 1 178 ? -2.145 -3.958 9.025 1.00 69.38 178 GLY A N 1
ATOM 1440 C CA . GLY A 1 178 ? -2.974 -5.098 8.641 1.00 69.38 178 GLY A CA 1
ATOM 1441 C C . GLY A 1 178 ? -2.786 -6.334 9.513 1.00 69.38 178 GLY A C 1
ATOM 1442 O O . GLY A 1 178 ? -1.666 -6.773 9.772 1.00 69.38 178 GLY A O 1
ATOM 1443 N N . ILE A 1 179 ? -3.900 -6.918 9.943 1.00 75.62 179 ILE A N 1
ATOM 1444 C CA . ILE A 1 179 ? -3.906 -8.144 10.728 1.00 75.62 179 ILE A CA 1
ATOM 1445 C C . ILE A 1 179 ? -3.865 -9.333 9.760 1.00 75.62 179 ILE A C 1
ATOM 1447 O O . ILE A 1 179 ? -4.816 -9.499 8.990 1.00 75.62 179 ILE A O 1
ATOM 1451 N N . PRO A 1 180 ? -2.822 -10.182 9.795 1.00 74.06 180 PRO A N 1
ATOM 1452 C CA . PRO A 1 180 ? -2.697 -11.302 8.869 1.00 74.06 180 PRO A CA 1
ATOM 1453 C C . PRO A 1 180 ? -3.916 -12.215 8.939 1.00 74.06 180 PRO A C 1
ATOM 1455 O O . PRO A 1 180 ? -4.350 -12.569 10.038 1.00 74.06 180 PRO A O 1
ATOM 1458 N N . VAL A 1 181 ? -4.450 -12.621 7.789 1.00 70.25 181 VAL A N 1
ATOM 1459 C CA . VAL A 1 181 ? -5.476 -13.666 7.748 1.00 70.25 181 VAL A CA 1
ATOM 1460 C C . VAL A 1 181 ? -4.791 -15.011 7.950 1.00 70.25 181 VAL A C 1
ATOM 1462 O O . VAL A 1 181 ? -3.808 -15.319 7.283 1.00 70.25 181 VAL A O 1
ATOM 1465 N N . GLU A 1 182 ? -5.282 -15.804 8.901 1.00 61.53 182 GLU A N 1
ATOM 1466 C CA . GLU A 1 182 ? -4.825 -17.185 9.037 1.00 61.53 182 GLU A CA 1
ATOM 1467 C C . GLU A 1 182 ? -5.325 -17.934 7.806 1.00 61.53 182 GLU A C 1
ATOM 1469 O O . GLU A 1 182 ? -6.530 -18.085 7.606 1.00 61.53 182 GLU A O 1
ATOM 1474 N N . SER A 1 183 ? -4.406 -18.335 6.930 1.00 49.69 183 SER A N 1
ATOM 1475 C CA . SER A 1 183 ? -4.740 -19.184 5.800 1.00 49.69 183 SER A CA 1
ATOM 1476 C C . SER A 1 183 ? -5.161 -20.540 6.351 1.00 49.69 183 SER A C 1
ATOM 1478 O O . SER A 1 183 ? -4.333 -21.360 6.747 1.00 49.69 183 SER A O 1
ATOM 1480 N N . HIS A 1 184 ? -6.468 -20.798 6.394 1.00 39.16 184 HIS A N 1
ATOM 1481 C CA . HIS A 1 184 ? -6.918 -22.176 6.489 1.00 39.16 184 HIS A CA 1
ATOM 1482 C C . HIS A 1 184 ? -6.387 -22.890 5.243 1.00 39.16 184 HIS A C 1
ATOM 1484 O O . HIS A 1 184 ? -6.648 -22.419 4.131 1.00 39.16 184 HIS A O 1
ATOM 1490 N N . PRO A 1 185 ? -5.601 -23.971 5.391 1.00 33.84 185 PRO A N 1
ATOM 1491 C CA . PRO A 1 185 ? -5.143 -24.720 4.239 1.00 33.84 185 PRO A CA 1
ATOM 1492 C C . PRO A 1 185 ? -6.385 -25.157 3.477 1.00 33.84 185 PRO A C 1
ATOM 1494 O O . PRO A 1 185 ? -7.277 -25.787 4.049 1.00 33.84 185 PRO A O 1
ATOM 1497 N N . THR A 1 186 ? -6.458 -24.775 2.204 1.00 36.09 186 THR A N 1
ATOM 1498 C CA . THR A 1 186 ? -7.480 -25.254 1.284 1.00 36.09 186 THR A CA 1
ATOM 1499 C C . THR A 1 186 ? -7.456 -26.769 1.387 1.00 36.09 186 THR A C 1
ATOM 1501 O O . THR A 1 186 ? -6.461 -27.401 1.026 1.00 36.09 186 THR A O 1
ATOM 1504 N N . VAL A 1 187 ? -8.501 -27.351 1.980 1.00 35.19 187 VAL A N 1
ATOM 1505 C CA . VAL A 1 187 ? -8.653 -28.799 2.048 1.00 35.19 187 VAL A CA 1
ATOM 1506 C C . VAL A 1 187 ? -8.620 -29.261 0.604 1.00 35.19 187 VAL A C 1
ATOM 1508 O O . VAL A 1 187 ? -9.516 -28.940 -0.176 1.00 35.19 187 VAL A O 1
ATOM 1511 N N . GLY A 1 188 ? -7.527 -29.929 0.236 1.00 31.95 188 GLY A N 1
ATOM 1512 C CA . GLY A 1 188 ? -7.344 -30.448 -1.101 1.00 31.95 188 GLY A CA 1
ATOM 1513 C C . GLY A 1 188 ? -8.573 -31.264 -1.455 1.00 31.95 188 GLY A C 1
ATOM 1514 O O . GLY A 1 188 ? -8.931 -32.196 -0.733 1.00 31.95 188 GLY A O 1
ATOM 1515 N N . THR A 1 189 ? -9.225 -30.907 -2.557 1.00 32.16 189 THR A N 1
ATOM 1516 C CA . THR A 1 189 ? -10.276 -31.720 -3.157 1.00 32.16 189 THR A CA 1
ATOM 1517 C C . THR A 1 189 ? -9.624 -32.984 -3.716 1.00 32.16 189 THR A C 1
ATOM 1519 O O . THR A 1 189 ? -9.377 -33.126 -4.906 1.00 32.16 189 THR A O 1
ATOM 1522 N N . SER A 1 190 ? -9.284 -33.899 -2.815 1.00 39.00 190 SER A N 1
ATOM 1523 C CA . SER A 1 190 ? -9.056 -35.304 -3.104 1.00 39.00 190 SER A CA 1
ATOM 1524 C C . SER A 1 190 ? -10.389 -35.995 -2.864 1.00 39.00 190 SER A C 1
ATOM 1526 O O . SER A 1 190 ? -10.656 -36.487 -1.773 1.00 39.00 190 SER A O 1
ATOM 1528 N N . ALA A 1 191 ? -11.254 -35.986 -3.870 1.00 31.22 191 ALA A N 1
ATOM 1529 C CA . ALA A 1 191 ? -12.406 -36.871 -3.909 1.00 31.22 191 ALA A CA 1
ATOM 1530 C C . ALA A 1 191 ? -12.469 -37.488 -5.303 1.00 31.22 191 ALA A C 1
ATOM 1532 O O . ALA A 1 191 ? -12.726 -36.825 -6.304 1.00 31.22 191 ALA A O 1
ATOM 1533 N N . GLN A 1 192 ? -12.123 -38.771 -5.319 1.00 38.81 192 GLN A N 1
ATOM 1534 C CA . GLN A 1 192 ? -12.189 -39.715 -6.420 1.00 38.81 192 GLN A CA 1
ATOM 1535 C C . GLN A 1 192 ? -13.431 -39.525 -7.300 1.00 38.81 192 GLN A C 1
ATOM 1537 O O . GLN A 1 192 ? -14.558 -39.634 -6.830 1.00 38.81 192 GLN A O 1
ATOM 1542 N N . ALA A 1 193 ? -13.204 -39.383 -8.603 1.00 34.69 193 ALA A N 1
ATOM 1543 C CA . ALA A 1 193 ? -14.167 -39.749 -9.631 1.00 34.69 193 ALA A CA 1
ATOM 1544 C C . ALA A 1 193 ? -13.493 -40.751 -10.579 1.00 34.69 193 ALA A C 1
ATOM 1546 O O . ALA A 1 193 ? -13.034 -40.418 -11.667 1.00 34.69 193 ALA A O 1
ATOM 1547 N N . GLN A 1 194 ? -13.388 -41.997 -10.120 1.00 34.84 194 GLN A N 1
ATOM 1548 C CA . GLN A 1 194 ? -13.313 -43.165 -10.996 1.00 34.84 194 GLN A CA 1
ATOM 1549 C C . GLN A 1 194 ? -14.472 -44.090 -10.624 1.00 34.84 194 GLN A C 1
ATOM 1551 O O . GLN A 1 194 ? -14.288 -45.161 -10.059 1.00 34.84 194 GLN A O 1
ATOM 1556 N N . SER A 1 195 ? -15.683 -43.640 -10.941 1.00 35.59 195 SER A N 1
ATOM 1557 C CA . SER A 1 195 ? -16.787 -44.544 -11.241 1.00 35.59 195 SER A CA 1
ATOM 1558 C C . SER A 1 195 ? -16.710 -44.810 -12.740 1.00 35.59 195 SER A C 1
ATOM 1560 O O . SER A 1 195 ? -17.189 -44.018 -13.546 1.00 35.59 195 SER A O 1
ATOM 1562 N N . ALA A 1 196 ? -16.010 -45.876 -13.122 1.00 35.84 196 ALA A N 1
ATOM 1563 C CA . ALA A 1 196 ? -16.103 -46.420 -14.467 1.00 35.84 196 ALA A CA 1
ATOM 1564 C C . ALA A 1 196 ? -17.378 -47.272 -14.529 1.00 35.84 196 ALA A C 1
ATOM 1566 O O . ALA A 1 196 ? -17.351 -48.461 -14.222 1.00 35.84 196 ALA A O 1
ATOM 1567 N N . GLU A 1 197 ? -18.500 -46.644 -14.876 1.00 38.59 197 GLU A N 1
ATOM 1568 C CA . GLU A 1 197 ? -19.705 -47.341 -15.322 1.00 38.59 197 GLU A CA 1
ATOM 1569 C C . GLU A 1 197 ? -19.761 -47.346 -16.854 1.00 38.59 197 GLU A C 1
ATOM 1571 O O . GLU A 1 197 ? -19.796 -46.298 -17.498 1.00 38.59 197 GLU A O 1
ATOM 1576 N N . GLY A 1 198 ? -19.811 -48.561 -17.408 1.00 36.06 198 GLY A N 1
ATOM 1577 C CA . GLY A 1 198 ? -20.377 -48.882 -18.720 1.00 36.06 198 GLY A CA 1
ATOM 1578 C C . GLY A 1 198 ? -19.391 -49.470 -19.747 1.00 36.06 198 GLY A C 1
ATOM 1579 O O . GLY A 1 198 ? -18.204 -49.146 -19.700 1.00 36.06 198 GLY A O 1
ATOM 1580 N N . PRO A 1 199 ? -19.844 -50.267 -20.741 1.00 47.72 199 PRO A N 1
ATOM 1581 C CA . PRO A 1 199 ? -21.175 -50.845 -20.943 1.00 47.72 199 PRO A CA 1
ATOM 1582 C C . PRO A 1 199 ? -21.164 -52.377 -21.163 1.00 47.72 199 PRO A C 1
ATOM 1584 O O . PRO A 1 199 ? -20.128 -53.032 -21.276 1.00 47.72 199 PRO A O 1
ATOM 1587 N N . GLU A 1 200 ? -22.379 -52.912 -21.227 1.00 48.31 200 GLU A N 1
ATOM 1588 C CA . GLU A 1 200 ? -22.793 -54.239 -21.681 1.00 48.31 200 GLU A CA 1
ATOM 1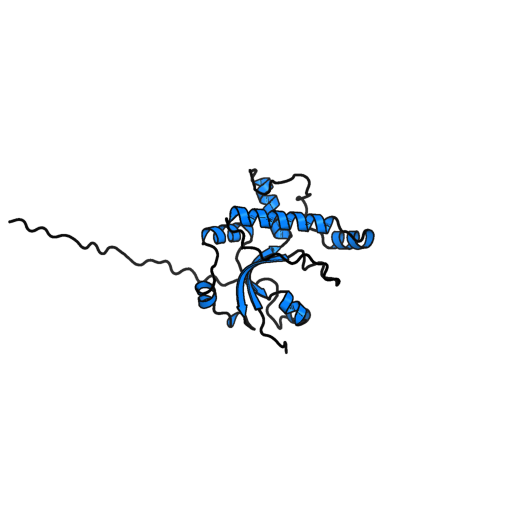589 C C . GLU A 1 200 ? -21.944 -54.843 -22.817 1.00 48.31 200 GLU A C 1
ATOM 1591 O O . GLU A 1 200 ? -21.643 -54.199 -23.825 1.00 48.31 200 GLU A O 1
ATOM 1596 N N . ARG A 1 201 ? -21.670 -56.146 -22.701 1.00 37.09 201 ARG A N 1
ATOM 1597 C CA . ARG A 1 201 ? -21.499 -57.036 -23.855 1.00 37.09 201 ARG A CA 1
ATOM 1598 C C . ARG A 1 201 ? -22.242 -58.343 -23.602 1.00 37.09 201 ARG A C 1
ATOM 1600 O O . ARG A 1 201 ? -21.700 -59.268 -23.007 1.00 37.09 201 ARG A O 1
ATOM 1607 N N . GLU A 1 202 ? -23.469 -58.409 -24.103 1.00 41.50 202 GLU A N 1
ATOM 1608 C CA . GLU A 1 202 ? -24.007 -59.649 -24.658 1.00 41.50 202 GLU A CA 1
ATOM 1609 C C . GLU A 1 202 ? -23.237 -59.977 -25.940 1.00 41.50 202 GLU A C 1
ATOM 1611 O O . GLU A 1 202 ? -23.190 -59.134 -26.833 1.00 41.50 202 GLU A O 1
ATOM 1616 N N . VAL A 1 203 ? -22.684 -61.187 -26.056 1.00 44.09 203 VAL A N 1
ATOM 1617 C CA . VAL A 1 203 ? -22.591 -61.924 -27.329 1.00 44.09 203 VAL A CA 1
ATOM 1618 C C . VAL A 1 203 ? -22.561 -63.426 -27.002 1.00 44.09 203 VAL A C 1
ATOM 1620 O O . VAL A 1 203 ? -21.587 -63.891 -26.421 1.00 44.09 203 VAL A O 1
ATOM 1623 N N . TYR A 1 204 ? -23.659 -64.097 -27.374 1.00 45.38 204 TYR A N 1
ATOM 1624 C CA . TYR A 1 204 ? -23.876 -65.513 -27.742 1.00 45.38 204 TYR A CA 1
ATOM 1625 C C . TYR A 1 204 ? -23.047 -66.631 -27.093 1.00 45.38 204 TYR A C 1
ATOM 1627 O O . TYR A 1 204 ? -21.838 -66.750 -27.388 1.00 45.38 204 TYR A O 1
#